Protein 3EU7 (pdb70)

Solvent-accessible surface area: 14198 Å² total

Organism: Homo sapiens (NCBI:txid9606)

InterPro domains:
  IPR015943 WD40/YVTN repeat-like-containing domain superfamily [G3DSA:2.130.10.10] (854-1186)
  IPR031920 Partner and localiser of BRCA2, WD40 domain [PF16756] (840-1184)
  IPR036322 WD40-repeat-containing domain superfamily [SSF50978] (872-1185)
  IPR042417 Partner and localizer of BRCA2 [PTHR14662] (1-1184)

Nearest PDB structures (foldseek):
  3eu7-assembly1_X  TM=1.077E+00  e=3.990E-01  unclassified
  3eu7-assembly1_A  TM=1.003E+00  e=6.701E-58  Homo sapiens
  2w18-assembly1_A  TM=9.828E-01  e=3.972E-50  Homo sapiens
  4h5j-assembly1_A  TM=6.812E-01  e=5.779E-09  Saccharomyces cerevisiae
  5gva-assembly1_A  TM=6.324E-01  e=1.821E-09  Homo sapiens

Secondary structure (DSSP, 8-state):
-EEEEEEE----SS-EEEEEEEE------EEEEEEETTEEEEEEE-SSS-EEEEEEEE--SSPEEEEE--TT--S-EEEEE-SSSEEEEEEEE---EEEEEEEEEEEEEEEETTTEEEEEESSSTT-EEEEEEE---EEEEEEE---SS-EEEEEEEETSSSEEEEEETTSEEEEEETTT--EEEEEE--SSS----EEEEEEETTEEEEEEE---EEEEEE-TTT--EEEEEEE---SS----EEEEE-----EEEETTS-EEEE-TTT--EEEEEPPSTT----EEEE-SSSSEEEEE-TTS-EEEEEE-/-----TTHHHHHT-

Structure (mmCIF, N/CA/C/O backbone):
data_3EU7
#
_entry.id   3EU7
#
_cell.length_a   82.815
_cell.length_b   62.026
_cell.length_c   77.975
_cell.angle_alpha   90.00
_cell.angle_beta   108.23
_cell.angle_gamma   90.00
#
_symmetry.space_group_name_H-M   'C 1 2 1'
#
loop_
_entity.id
_entity.type
_entity.pdbx_description
1 polymer 'Partner and localizer of BRCA2'
2 polymer '19meric peptide from Breast cancer type 2 susceptibility protein'
3 non-polymer GLYCEROL
4 water water
#
loop_
_atom_site.group_PDB
_atom_site.id
_atom_site.type_symbol
_atom_site.label_atom_id
_atom_site.label_alt_id
_atom_site.label_comp_id
_atom_site.label_asym_id
_atom_site.label_entity_id
_atom_site.label_seq_id
_atom_site.pdbx_PDB_ins_code
_atom_site.Cartn_x
_atom_site.Cartn_y
_atom_site.Cartn_z
_atom_site.occupancy
_atom_site.B_iso_or_equiv
_atom_site.auth_seq_id
_atom_site.auth_comp_id
_atom_site.auth_asym_id
_atom_site.auth_atom_id
_atom_site.pdbx_PDB_model_num
ATOM 1 N N . ASN A 1 24 ? 19.711 6.731 7.514 1.00 74.32 854 ASN A N 1
ATOM 2 C CA . ASN A 1 24 ? 20.526 6.376 8.679 1.00 76.20 854 ASN A CA 1
ATOM 3 C C . ASN A 1 24 ? 20.255 7.283 9.889 1.00 68.23 854 ASN A C 1
ATOM 4 O O . ASN A 1 24 ? 19.373 8.165 9.852 1.00 58.74 854 ASN A O 1
ATOM 6 N N . LEU A 1 25 ? 21.034 7.041 10.944 1.00 65.57 855 LEU A N 1
ATOM 7 C CA . LEU A 1 25 ? 20.780 7.585 12.277 1.00 65.34 855 LEU A CA 1
ATOM 8 C C . LEU A 1 25 ? 21.626 8.809 12.585 1.00 64.99 855 LEU A C 1
ATOM 9 O O . LEU A 1 25 ? 22.854 8.722 12.602 1.00 62.53 855 LEU A O 1
ATOM 14 N N . GLN A 1 26 ? 20.968 9.933 12.869 1.00 62.14 856 GLN A N 1
ATOM 15 C CA . GLN A 1 26 ? 21.674 11.148 13.263 1.00 56.97 856 GLN A CA 1
ATOM 16 C C . GLN A 1 26 ? 21.358 11.611 14.686 1.00 49.20 856 GLN A C 1
ATOM 17 O O . GLN A 1 26 ? 20.287 12.209 14.939 1.00 50.63 856 GLN A O 1
ATOM 23 N N . LEU A 1 27 ? 22.297 11.401 15.602 1.00 43.22 857 LEU A N 1
ATOM 24 C CA . LEU A 1 27 ? 22.137 11.933 16.967 1.00 45.82 857 LEU A CA 1
ATOM 25 C C . LEU A 1 27 ? 21.787 13.402 17.000 1.00 44.85 857 LEU A C 1
ATOM 26 O O . LEU A 1 27 ? 22.595 14.239 16.665 1.00 51.23 857 LEU A O 1
ATOM 31 N N . VAL A 1 28 ? 20.581 13.722 17.431 1.00 42.39 858 VAL A N 1
ATOM 32 C CA . VAL A 1 28 ? 20.126 15.096 17.359 1.00 38.14 858 VAL A CA 1
ATOM 33 C C . VAL A 1 28 ? 19.897 15.761 18.713 1.00 47.69 858 VAL A C 1
ATOM 34 O O . VAL A 1 28 ? 19.949 16.977 18.832 1.00 48.80 858 VAL A O 1
ATOM 38 N N . SER A 1 29 ? 19.598 14.987 19.736 1.00 44.26 859 SER A N 1
ATOM 39 C CA . SER A 1 29 ? 19.364 15.609 20.998 1.00 37.02 859 SER A CA 1
ATOM 40 C C . SER A 1 29 ? 19.459 14.554 22.055 1.00 42.06 859 SER A C 1
ATOM 41 O O . SER A 1 29 ? 19.637 13.383 21.749 1.00 38.23 859 SER A O 1
ATOM 44 N N . GLU A 1 30 ? 19.383 14.965 23.308 1.00 39.96 860 GLU A N 1
ATOM 45 C CA . GLU A 1 30 ? 19.536 13.975 24.347 1.00 41.93 860 GLU A CA 1
ATOM 46 C C . GLU A 1 30 ? 18.980 14.466 25.664 1.00 40.65 860 GLU A C 1
ATOM 47 O O . GLU A 1 30 ? 18.641 15.637 25.834 1.00 42.20 860 GLU A O 1
ATOM 53 N N . LEU A 1 31 ? 18.890 13.555 26.607 1.00 39.83 861 LEU A N 1
ATOM 54 C CA . LEU A 1 31 ? 18.126 13.849 27.790 1.00 43.09 861 LEU A CA 1
ATOM 55 C C . LEU A 1 31 ? 18.846 13.031 28.823 1.00 44.48 861 LEU A C 1
ATOM 56 O O . LEU A 1 31 ? 19.005 11.835 28.659 1.00 49.73 861 LEU A O 1
ATOM 61 N N . LYS A 1 32 ? 19.362 13.681 29.859 1.00 53.75 862 LYS A N 1
ATOM 62 C CA . LYS A 1 32 ? 19.927 12.927 30.977 1.00 58.04 862 LYS A CA 1
ATOM 63 C C . LYS A 1 32 ? 18.924 13.021 32.124 1.00 57.87 862 LYS A C 1
ATOM 64 O O . LYS A 1 32 ? 18.399 14.085 32.417 1.00 53.40 862 LYS A O 1
ATOM 70 N N . ASN A 1 33 ? 18.629 11.892 32.744 1.00 56.57 863 ASN A N 1
ATOM 71 C CA . ASN A 1 33 ? 17.613 11.866 33.779 1.00 56.22 863 ASN A CA 1
ATOM 72 C C . ASN A 1 33 ? 18.131 11.117 34.986 1.00 66.14 863 ASN A C 1
ATOM 73 O O . ASN A 1 33 ? 17.706 9.987 35.268 1.00 70.00 863 ASN A O 1
ATOM 78 N N . PRO A 1 34 ? 19.085 11.739 35.687 1.00 68.83 864 PRO A N 1
ATOM 79 C CA . PRO A 1 34 ? 19.684 11.183 36.897 1.00 72.98 864 PRO A CA 1
ATOM 80 C C . PRO A 1 34 ? 18.605 11.138 37.942 1.00 74.70 864 PRO A C 1
ATOM 81 O O . PRO A 1 34 ? 18.455 12.083 38.726 1.00 80.42 864 PRO A O 1
ATOM 85 N N . SER A 1 35 ? 17.829 10.063 37.935 1.00 73.98 865 SER A N 1
ATOM 86 C CA . SER A 1 35 ? 16.641 10.013 38.781 1.00 76.71 865 SER A CA 1
ATOM 87 C C . SER A 1 35 ? 16.833 9.102 39.999 1.00 76.84 865 SER A C 1
ATOM 88 O O . SER A 1 35 ? 15.890 8.886 40.775 1.00 77.13 865 SER A O 1
ATOM 91 N N . GLY A 1 36 ? 18.051 8.584 40.171 1.00 73.51 866 GLY A N 1
ATOM 92 C CA . GLY A 1 36 ? 18.330 7.648 41.252 1.00 75.71 866 GLY A CA 1
ATOM 93 C C . GLY A 1 36 ? 17.282 6.548 41.323 1.00 70.26 866 GLY A C 1
ATOM 94 O O . GLY A 1 36 ? 16.953 6.034 42.392 1.00 68.43 866 GLY A O 1
ATOM 95 N N . SER A 1 37 ? 16.746 6.210 40.159 1.00 66.38 867 SER A N 1
ATOM 96 C CA . SER A 1 37 ? 15.755 5.160 40.012 1.00 58.59 867 SER A CA 1
ATOM 97 C C . SER A 1 37 ? 15.941 4.575 38.616 1.00 60.07 867 SER A C 1
ATOM 98 O O . SER A 1 37 ? 16.219 5.306 37.647 1.00 60.63 867 SER A O 1
ATOM 101 N N . CYS A 1 38 ? 15.828 3.256 38.508 1.00 57.06 868 CYS A N 1
ATOM 102 C CA . CYS A 1 38 ? 16.068 2.602 37.226 1.00 56.71 868 CYS A CA 1
ATOM 103 C C . CYS A 1 38 ? 15.107 3.156 36.166 1.00 57.72 868 CYS A C 1
ATOM 104 O O . CYS A 1 38 ? 13.904 3.290 36.429 1.00 50.64 868 CYS A O 1
ATOM 107 N N . SER A 1 39 ? 15.641 3.502 34.992 1.00 54.26 869 SER A N 1
ATOM 108 C CA . SER A 1 39 ? 14.813 3.882 33.848 1.00 48.50 869 SER A CA 1
ATOM 109 C C . SER A 1 39 ? 14.299 2.668 33.104 1.00 49.63 869 SER A C 1
ATOM 110 O O . SER A 1 39 ? 15.052 1.728 32.841 1.00 56.86 869 SER A O 1
ATOM 113 N N . VAL A 1 40 ? 13.015 2.693 32.760 1.00 38.82 870 VAL A N 1
ATOM 114 C CA . VAL A 1 40 ? 12.381 1.509 32.206 1.00 40.36 870 VAL A CA 1
ATOM 115 C C . VAL A 1 40 ? 11.777 1.707 30.819 1.00 40.99 870 VAL A C 1
ATOM 116 O O . VAL A 1 40 ? 11.616 0.747 30.055 1.00 44.24 870 VAL A O 1
ATOM 120 N N . ASP A 1 41 ? 11.451 2.949 30.479 1.00 38.92 871 ASP A N 1
ATOM 121 C CA . ASP A 1 41 ? 10.681 3.198 29.274 1.00 36.63 871 ASP A CA 1
ATOM 122 C C . ASP A 1 41 ? 10.692 4.675 28.885 1.00 29.83 871 ASP A C 1
ATOM 123 O O . ASP A 1 41 ? 10.906 5.551 29.714 1.00 28.73 871 ASP A O 1
ATOM 128 N N . VAL A 1 42 ? 10.425 4.952 27.615 1.00 28.79 872 VAL A N 1
ATOM 129 C CA . VAL A 1 42 ? 10.302 6.327 27.178 1.00 28.41 872 VAL A CA 1
ATOM 130 C C . VAL A 1 42 ? 9.276 6.377 26.090 1.00 32.16 872 VAL A C 1
ATOM 131 O O . VAL A 1 42 ? 9.019 5.371 25.413 1.00 36.35 872 VAL A O 1
ATOM 135 N N . SER A 1 43 ? 8.697 7.541 25.855 1.00 26.54 873 SER A N 1
ATOM 136 C CA . SER A 1 43 ? 7.890 7.602 24.650 1.00 27.83 873 SER A CA 1
ATOM 137 C C . SER A 1 43 ? 7.704 9.057 24.312 1.00 34.44 873 SER A C 1
ATOM 138 O O . SER A 1 43 ? 7.867 9.909 25.180 1.00 40.09 873 SER A O 1
ATOM 141 N N . ALA A 1 44 ? 7.395 9.354 23.062 1.00 33.94 874 ALA A N 1
ATOM 142 C CA . ALA A 1 44 ? 7.141 10.729 22.677 1.00 34.11 874 ALA A CA 1
ATOM 143 C C . ALA A 1 44 ? 5.679 10.906 22.292 1.00 37.79 874 ALA A C 1
ATOM 144 O O . ALA A 1 44 ? 5.122 10.114 21.535 1.00 37.92 874 ALA A O 1
ATOM 146 N N . MET A 1 45 ? 5.065 11.958 22.808 1.00 38.76 875 MET A N 1
ATOM 147 C CA . MET A 1 45 ? 3.670 12.256 22.503 1.00 37.54 875 MET A CA 1
ATOM 148 C C . MET A 1 45 ? 3.442 13.765 22.345 1.00 38.01 875 MET A C 1
ATOM 149 O O . MET A 1 45 ? 4.285 14.563 22.737 1.00 41.09 875 MET A O 1
ATOM 154 N N . PHE A 1 46 ? 2.322 14.167 21.754 1.00 40.74 876 PHE A N 1
ATOM 155 C CA . PHE A 1 46 ? 1.948 15.566 21.797 1.00 44.82 876 PHE A CA 1
ATOM 156 C C . PHE A 1 46 ? 1.217 15.816 23.106 1.00 47.29 876 PHE A C 1
ATOM 157 O O . PHE A 1 46 ? 0.422 14.997 23.544 1.00 44.86 876 PHE A O 1
ATOM 165 N N . TRP A 1 47 ? 1.516 16.932 23.749 1.00 49.53 877 TRP A N 1
ATOM 166 C CA . TRP A 1 47 ? 0.800 17.322 24.953 1.00 48.14 877 TRP A CA 1
ATOM 167 C C . TRP A 1 47 ? -0.190 18.461 24.635 1.00 57.57 877 TRP A C 1
ATOM 168 O O . TRP A 1 47 ? -0.732 18.500 23.547 1.00 66.47 877 TRP A O 1
ATOM 179 N N . GLU A 1 48 ? -0.461 19.381 25.551 1.00 63.97 878 GLU A N 1
ATOM 180 C CA . GLU A 1 48 ? -1.536 20.357 25.281 1.00 69.94 878 GLU A CA 1
ATOM 181 C C . GLU A 1 48 ? -1.141 21.818 25.523 1.00 78.39 878 GLU A C 1
ATOM 182 O O . GLU A 1 48 ? -1.320 22.353 26.620 1.00 84.13 878 GLU A O 1
ATOM 184 N N . GLY A 1 51 ? -2.561 24.783 25.465 1.00 92.69 881 GLY A N 1
ATOM 185 C CA . GLY A 1 51 ? -3.702 24.791 24.564 1.00 94.03 881 GLY A CA 1
ATOM 186 C C . GLY A 1 51 ? -3.326 24.507 23.119 1.00 95.85 881 GLY A C 1
ATOM 187 O O . GLY A 1 51 ? -4.083 24.823 22.195 1.00 92.47 881 GLY A O 1
ATOM 188 N N . CYS A 1 52 ? -2.153 23.903 22.925 1.00 93.36 882 CYS A N 1
ATOM 189 C CA . CYS A 1 52 ? -1.642 23.597 21.586 1.00 88.70 882 CYS A CA 1
ATOM 190 C C . CYS A 1 52 ? -0.826 22.310 21.563 1.00 77.45 882 CYS A C 1
ATOM 191 O O . CYS A 1 52 ? -0.106 22.013 22.505 1.00 78.49 882 CYS A O 1
ATOM 194 N N . LYS A 1 53 ? -0.950 21.548 20.485 1.00 75.91 883 LYS A N 1
ATOM 195 C CA . LYS A 1 53 ? -0.126 20.376 20.294 1.00 67.34 883 LYS A CA 1
ATOM 196 C C . LYS A 1 53 ? 1.329 20.811 20.324 1.00 69.17 883 LYS A C 1
ATOM 197 O O . LYS A 1 53 ? 1.732 21.696 19.571 1.00 72.58 883 LYS A O 1
ATOM 203 N N . GLU A 1 54 ? 2.105 20.183 21.201 1.00 61.28 884 GLU A N 1
ATOM 204 C CA . GLU A 1 54 ? 3.535 20.354 21.232 1.00 51.73 884 GLU A CA 1
ATOM 205 C C . GLU A 1 54 ? 4.208 19.037 21.606 1.00 52.45 884 GLU A C 1
ATOM 206 O O . GLU A 1 54 ? 3.816 18.371 22.584 1.00 48.80 884 GLU A O 1
ATOM 208 N N . PRO A 1 55 ? 5.227 18.655 20.835 1.00 46.38 885 PRO A N 1
ATOM 209 C CA . PRO A 1 55 ? 5.937 17.390 21.051 1.00 44.67 885 PRO A CA 1
ATOM 210 C C . PRO A 1 55 ? 6.662 17.339 22.381 1.00 43.89 885 PRO A C 1
ATOM 211 O O . PRO A 1 55 ? 7.543 18.159 22.654 1.00 46.42 885 PRO A O 1
ATOM 215 N N . CYS A 1 56 ? 6.322 16.352 23.197 1.00 39.43 886 CYS A N 1
ATOM 216 C CA A CYS A 1 56 ? 7.001 16.139 24.463 0.52 37.12 886 CYS A CA 1
ATOM 217 C CA B CYS A 1 56 ? 7.053 16.129 24.433 0.48 36.95 886 CYS A CA 1
ATOM 218 C C . CYS A 1 56 ? 7.600 14.736 24.543 1.00 34.07 886 CYS A C 1
ATOM 219 O O . CYS A 1 56 ? 7.320 13.866 23.714 1.00 36.83 886 CYS A O 1
ATOM 224 N N . ILE A 1 57 ? 8.402 14.524 25.557 1.00 33.31 887 ILE A N 1
ATOM 225 C CA . ILE A 1 57 ? 8.954 13.215 25.797 1.00 31.51 887 ILE A CA 1
ATOM 226 C C . ILE A 1 57 ? 8.548 12.827 27.189 1.00 31.65 887 ILE A C 1
ATOM 227 O O . ILE A 1 57 ? 8.650 13.629 28.116 1.00 31.77 887 ILE A O 1
ATOM 232 N N . ILE A 1 58 ? 8.067 11.596 27.326 1.00 33.68 888 ILE A N 1
ATOM 233 C CA . ILE A 1 58 ? 7.781 11.016 28.618 1.00 27.81 888 ILE A CA 1
ATOM 234 C C . ILE A 1 58 ? 8.859 9.990 28.994 1.00 24.06 888 ILE A C 1
ATOM 235 O O . ILE A 1 58 ? 9.146 9.092 28.214 1.00 23.95 888 ILE A O 1
ATOM 240 N N . THR A 1 59 ? 9.389 10.093 30.206 1.00 23.46 889 THR A N 1
ATOM 241 C CA . THR A 1 59 ? 10.335 9.134 30.726 1.00 27.87 889 THR A CA 1
ATOM 242 C C . THR A 1 59 ? 9.712 8.454 31.916 1.00 28.50 889 THR A C 1
ATOM 243 O O . THR A 1 59 ? 9.001 9.060 32.687 1.00 28.99 889 THR A O 1
ATOM 247 N N . ALA A 1 60 ? 10.044 7.193 32.086 1.00 30.88 890 ALA A N 1
ATOM 248 C CA . ALA A 1 60 ? 9.497 6.429 33.162 1.00 36.32 890 ALA A CA 1
ATOM 249 C C . ALA A 1 60 ? 10.641 5.778 33.875 1.00 33.04 890 ALA A C 1
ATOM 250 O O . ALA A 1 60 ? 11.470 5.131 33.268 1.00 34.87 890 ALA A O 1
ATOM 252 N N . CYS A 1 61 ? 10.685 5.950 35.178 1.00 33.87 891 CYS A N 1
ATOM 253 C CA . CYS A 1 61 ? 11.545 5.116 35.992 1.00 36.51 891 CYS A CA 1
ATOM 254 C C . CYS A 1 61 ? 10.627 4.352 36.948 1.00 39.38 891 CYS A C 1
ATOM 255 O O . CYS A 1 61 ? 9.412 4.611 36.997 1.00 36.48 891 CYS A O 1
ATOM 258 N N . GLU A 1 62 ? 11.185 3.411 37.696 1.00 41.45 892 GLU A N 1
ATOM 259 C CA . GLU A 1 62 ? 10.375 2.647 38.632 1.00 41.73 892 GLU A CA 1
ATOM 260 C C . GLU A 1 62 ? 9.523 3.495 39.527 1.00 40.16 892 GLU A C 1
ATOM 261 O O . GLU A 1 62 ? 8.389 3.149 39.808 1.00 34.67 892 GLU A O 1
ATOM 267 N N . ASP A 1 63 ? 10.048 4.611 39.990 1.00 42.21 893 ASP A N 1
ATOM 268 C CA . ASP A 1 63 ? 9.292 5.310 41.004 1.00 43.73 893 ASP A CA 1
ATOM 269 C C . ASP A 1 63 ? 8.916 6.726 40.597 1.00 42.37 893 ASP A C 1
ATOM 270 O O . ASP A 1 63 ? 8.374 7.484 41.392 1.00 42.36 893 ASP A O 1
ATOM 275 N N . VAL A 1 64 ? 9.159 7.066 39.337 1.00 38.39 894 VAL A N 1
ATOM 276 C CA . VAL A 1 64 ? 8.832 8.406 38.890 1.00 36.35 894 VAL A CA 1
ATOM 277 C C . VAL A 1 64 ? 8.677 8.492 37.383 1.00 35.84 894 VAL A C 1
ATOM 278 O O . VAL A 1 64 ? 9.390 7.833 36.620 1.00 35.19 894 VAL A O 1
ATOM 282 N N . VAL A 1 65 ? 7.741 9.317 36.957 1.00 31.62 895 VAL A N 1
ATOM 283 C CA . 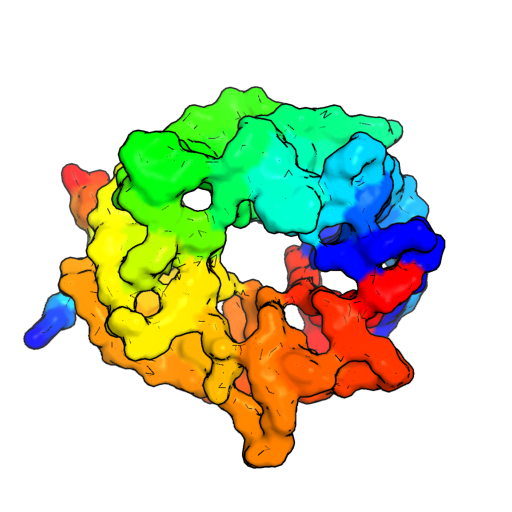VAL A 1 65 ? 7.476 9.509 35.562 1.00 32.11 895 VAL A CA 1
ATOM 284 C C . VAL A 1 65 ? 7.464 11.004 35.321 1.00 35.81 895 VAL A C 1
ATOM 285 O O . VAL A 1 65 ? 6.871 11.756 36.112 1.00 31.88 895 VAL A O 1
ATOM 289 N N . SER A 1 66 ? 8.122 11.439 34.241 1.00 30.34 896 SER A N 1
ATOM 290 C CA . SER A 1 66 ? 8.261 12.869 33.975 1.00 34.13 896 SER A CA 1
ATOM 291 C C . SER A 1 66 ? 7.870 13.231 32.547 1.00 30.67 896 SER A C 1
ATOM 292 O O . SER A 1 66 ? 8.057 12.447 31.620 1.00 29.40 896 SER A O 1
ATOM 295 N N . LEU A 1 67 ? 7.290 14.412 32.401 1.00 27.90 897 LEU A N 1
ATOM 296 C CA . LEU A 1 67 ? 6.995 14.952 31.098 1.00 33.43 897 LEU A CA 1
ATOM 297 C C . LEU A 1 67 ? 8.031 16.043 30.798 1.00 32.47 897 LEU A C 1
ATOM 298 O O . LEU A 1 67 ? 8.273 16.897 31.628 1.00 34.62 897 LEU A O 1
ATOM 303 N N . TRP A 1 68 ? 8.648 15.999 29.629 1.00 31.99 898 TRP A N 1
ATOM 304 C CA . TRP A 1 68 ? 9.729 16.952 29.274 1.00 33.19 898 TRP A CA 1
ATOM 305 C C . TRP A 1 68 ? 9.393 17.710 27.995 1.00 33.54 898 TRP A C 1
ATOM 306 O O . TRP A 1 68 ? 8.829 17.121 27.061 1.00 32.68 898 TRP A O 1
ATOM 317 N N . LYS A 1 69 ? 9.778 18.981 27.911 1.00 35.81 899 LYS A N 1
ATOM 318 C CA . LYS A 1 69 ? 9.657 19.721 26.641 1.00 38.65 899 LYS A CA 1
ATOM 319 C C . LYS A 1 69 ? 11.026 20.194 26.110 1.00 38.99 899 LYS A C 1
ATOM 320 O O . LYS A 1 69 ? 11.969 20.335 26.882 1.00 39.62 899 LYS A O 1
ATOM 326 N N . ALA A 1 70 ? 11.106 20.466 24.807 1.00 37.75 900 ALA A N 1
ATOM 327 C CA . ALA A 1 70 ? 12.349 20.938 24.210 1.00 46.38 900 ALA A CA 1
ATOM 328 C C . ALA A 1 70 ? 12.802 22.268 24.814 1.00 43.47 900 ALA A C 1
ATOM 329 O O . ALA A 1 70 ? 12.077 23.262 24.801 1.00 40.66 900 ALA A O 1
ATOM 331 N N . LEU A 1 71 ? 14.003 22.276 25.360 1.00 37.17 901 LEU A N 1
ATOM 332 C CA . LEU A 1 71 ? 14.519 23.518 25.910 1.00 41.27 901 LEU A CA 1
ATOM 333 C C . LEU A 1 71 ? 15.032 24.323 24.711 1.00 44.67 901 LEU A C 1
ATOM 334 O O . LEU A 1 71 ? 14.626 25.466 24.488 1.00 48.15 901 LEU A O 1
ATOM 339 N N . ASP A 1 72 ? 15.854 23.677 23.894 1.00 37.09 902 ASP A N 1
ATOM 340 C CA . ASP A 1 72 ? 16.337 24.265 22.659 1.00 41.63 902 ASP A CA 1
ATOM 341 C C . ASP A 1 72 ? 16.582 23.132 21.674 1.00 42.12 902 ASP A C 1
ATOM 342 O O . ASP A 1 72 ? 16.057 22.027 21.841 1.00 39.99 902 ASP A O 1
ATOM 347 N N . ALA A 1 73 ? 17.399 23.402 20.665 1.00 38.88 903 ALA A N 1
ATOM 348 C CA . ALA A 1 73 ? 17.651 22.429 19.617 1.00 38.94 903 ALA A CA 1
ATOM 349 C C . ALA A 1 73 ? 18.106 21.055 20.122 1.00 38.83 903 ALA A C 1
ATOM 350 O O . ALA A 1 73 ? 17.879 20.064 19.438 1.00 39.36 903 ALA A O 1
ATOM 352 N N . TRP A 1 74 ? 18.723 20.960 21.298 1.00 31.99 904 TRP A N 1
ATOM 353 C CA . TRP A 1 74 ? 19.128 19.627 21.731 1.00 33.69 904 TRP A CA 1
ATOM 354 C C . TRP A 1 74 ? 18.798 19.264 23.187 1.00 30.69 904 TRP A C 1
ATOM 355 O O . TRP A 1 74 ? 19.010 18.130 23.658 1.00 33.98 904 TRP A O 1
ATOM 366 N N . GLN A 1 75 ? 18.349 20.239 23.933 1.00 28.53 905 GLN A N 1
ATOM 367 C CA . GLN A 1 75 ? 18.200 20.008 25.361 1.00 34.67 905 GLN A CA 1
ATOM 368 C C . GLN A 1 75 ? 16.738 19.832 25.692 1.00 31.38 905 GLN A C 1
ATOM 369 O O . GLN A 1 75 ? 15.883 20.401 25.024 1.00 30.59 905 GLN A O 1
ATOM 375 N N . TRP A 1 76 ? 16.476 19.082 26.745 1.00 36.05 906 TRP A N 1
ATOM 376 C CA . TRP A 1 76 ? 15.093 18.878 27.229 1.00 38.00 906 TRP A CA 1
ATOM 377 C C . TRP A 1 76 ? 14.972 19.365 28.632 1.00 39.80 906 TRP A C 1
ATOM 378 O O . TRP A 1 76 ? 15.896 19.158 29.424 1.00 40.98 906 TRP A O 1
ATOM 389 N N . GLU A 1 77 ? 13.846 20.006 28.943 1.00 37.93 907 GLU A N 1
ATOM 390 C CA . GLU A 1 77 ? 13.544 20.335 30.316 1.00 38.29 907 GLU A CA 1
ATOM 391 C C . GLU A 1 77 ? 12.246 19.691 30.866 1.00 42.65 907 GLU A C 1
ATOM 392 O O . GLU A 1 77 ? 11.211 19.542 30.176 1.00 33.48 907 GLU A O 1
ATOM 398 N N . LYS A 1 78 ? 12.335 19.317 32.133 1.00 37.41 908 LYS A N 1
ATOM 399 C CA . LYS A 1 78 ? 11.247 18.664 32.818 1.00 37.06 908 LYS A CA 1
ATOM 400 C C . LYS A 1 78 ? 10.135 19.686 33.145 1.00 41.15 908 LYS A C 1
ATOM 401 O O . LYS A 1 78 ? 10.412 20.772 33.694 1.00 40.20 908 LYS A O 1
ATOM 407 N N . LEU A 1 79 ? 8.889 19.357 32.782 1.00 35.68 909 LEU A N 1
ATOM 408 C CA . LEU A 1 79 ? 7.745 20.235 33.069 1.00 36.02 909 LEU A CA 1
ATOM 409 C C . LEU A 1 79 ? 6.893 19.658 34.165 1.00 39.96 909 LEU A C 1
ATOM 410 O O . LEU A 1 79 ? 6.530 20.359 35.067 1.00 43.81 909 LEU A O 1
ATOM 415 N N . TYR A 1 80 ? 6.578 18.372 34.086 1.00 40.22 910 TYR A N 1
ATOM 416 C CA . TYR A 1 80 ? 5.829 17.698 35.142 1.00 37.60 910 TYR A CA 1
ATOM 417 C C . TYR A 1 80 ? 6.438 16.402 35.589 1.00 38.85 910 TYR A C 1
ATOM 418 O O . TYR A 1 80 ? 7.193 15.729 34.861 1.00 33.07 910 TYR A O 1
ATOM 427 N N . THR A 1 81 ? 6.077 16.033 36.801 1.00 36.54 911 THR A N 1
ATOM 428 C CA . THR A 1 81 ? 6.526 14.786 37.357 1.00 34.51 911 THR A CA 1
ATOM 429 C C . THR A 1 81 ? 5.410 14.121 38.220 1.00 42.39 911 THR A C 1
ATOM 430 O O . THR A 1 81 ? 4.565 14.792 38.770 1.00 44.24 911 THR A O 1
ATOM 434 N N . TRP A 1 82 ? 5.396 12.798 38.283 1.00 40.88 912 TRP A N 1
ATOM 435 C CA . TRP A 1 82 ? 4.408 12.050 39.035 1.00 35.46 912 TRP A CA 1
ATOM 436 C C . TRP A 1 82 ? 5.196 10.984 39.752 1.00 40.40 912 TRP A C 1
ATOM 437 O O . TRP A 1 82 ? 6.089 10.384 39.157 1.00 33.75 912 TRP A O 1
ATOM 448 N N . HIS A 1 83 ? 4.846 10.730 41.010 1.00 38.95 913 HIS A N 1
ATOM 449 C CA . HIS A 1 83 ? 5.576 9.770 41.833 1.00 43.80 913 HIS A CA 1
ATOM 450 C C . HIS A 1 83 ? 4.794 8.509 42.236 1.00 45.56 913 HIS A C 1
ATOM 451 O O . HIS A 1 83 ? 3.593 8.553 42.461 1.00 43.24 913 HIS A O 1
ATOM 458 N N . PHE A 1 84 ? 5.495 7.385 42.347 1.00 48.04 914 PHE A N 1
ATOM 459 C CA . PHE A 1 84 ? 4.821 6.128 42.652 1.00 53.01 914 PHE A CA 1
ATOM 460 C C . PHE A 1 84 ? 5.577 5.404 43.730 1.00 62.51 914 PHE A C 1
ATOM 461 O O . PHE A 1 84 ? 6.764 5.047 43.572 1.00 57.20 914 PHE A O 1
ATOM 469 N N . ALA A 1 85 ? 4.881 5.211 44.843 1.00 67.88 915 ALA A N 1
ATOM 470 C CA . ALA A 1 85 ? 5.456 4.484 45.956 1.00 70.29 915 ALA A CA 1
ATOM 471 C C . ALA A 1 85 ? 4.631 3.238 46.159 1.00 65.90 915 ALA A C 1
ATOM 472 O O . ALA A 1 85 ? 3.399 3.262 46.004 1.00 65.12 915 ALA A O 1
ATOM 474 N N . GLU A 1 86 ? 5.328 2.167 46.520 1.00 65.40 916 GLU A N 1
ATOM 475 C CA . GLU A 1 86 ? 4.766 0.819 46.614 1.00 65.76 916 GLU A CA 1
ATOM 476 C C . GLU A 1 86 ? 5.107 0.072 45.342 1.00 59.63 916 GLU A C 1
ATOM 477 O O . GLU A 1 86 ? 6.154 -0.576 45.240 1.00 62.40 916 GLU A O 1
ATOM 479 N N . VAL A 1 87 ? 4.234 0.205 44.356 1.00 52.30 917 VAL A N 1
ATOM 480 C CA . VAL A 1 87 ? 4.356 -0.597 43.157 1.00 52.75 917 VAL A CA 1
ATOM 481 C C . VAL A 1 87 ? 5.016 0.200 42.033 1.00 44.20 917 VAL A C 1
ATOM 482 O O . VAL A 1 87 ? 4.516 1.251 41.627 1.00 44.01 917 VAL A O 1
ATOM 486 N N . PRO A 1 88 ? 6.126 -0.325 41.528 1.00 37.16 918 PRO A N 1
ATOM 487 C CA . PRO A 1 88 ? 7.013 0.308 40.542 1.00 41.88 918 PRO A CA 1
ATOM 488 C C . PRO A 1 88 ? 6.366 0.381 39.167 1.00 42.78 918 PRO A C 1
ATOM 489 O O . PRO A 1 88 ? 5.578 -0.501 38.769 1.00 39.96 918 PRO A O 1
ATOM 493 N N . VAL A 1 89 ? 6.697 1.444 38.447 1.00 37.69 919 VAL A N 1
ATOM 494 C CA . VAL A 1 89 ? 6.244 1.609 37.066 1.00 39.22 919 VAL A CA 1
ATOM 495 C C . VAL A 1 89 ? 6.952 0.589 36.174 1.00 35.40 919 VAL A C 1
ATOM 496 O O . VAL A 1 89 ? 8.143 0.393 36.290 1.00 38.40 919 VAL A O 1
ATOM 500 N N . LEU A 1 90 ? 6.191 -0.040 35.281 1.00 36.55 920 LEU A N 1
ATOM 501 C CA . LEU A 1 90 ? 6.635 -1.125 34.413 1.00 33.84 920 LEU A CA 1
ATOM 502 C C . LEU A 1 90 ? 6.789 -0.626 32.962 1.00 35.13 920 LEU A C 1
ATOM 503 O O . LEU A 1 90 ? 7.731 -0.981 32.256 1.00 31.67 920 LEU A O 1
ATOM 508 N N . GLN A 1 91 ? 5.859 0.197 32.497 1.00 29.03 921 GLN A N 1
ATOM 509 C CA . GLN A 1 91 ? 5.950 0.693 31.121 1.00 28.94 921 GLN A CA 1
ATOM 510 C C . GLN A 1 91 ? 5.034 1.865 30.960 1.00 31.34 921 GLN A C 1
ATOM 511 O O . GLN A 1 91 ? 4.090 2.053 31.728 1.00 25.85 921 GLN A O 1
ATOM 517 N N . ILE A 1 92 ? 5.310 2.646 29.940 1.00 30.33 922 ILE A N 1
ATOM 518 C CA . ILE A 1 92 ? 4.339 3.606 29.491 1.00 31.38 922 ILE A CA 1
ATOM 519 C C . ILE A 1 92 ? 3.372 2.893 28.540 1.00 32.94 922 ILE A C 1
ATOM 520 O O . ILE A 1 92 ? 3.745 1.928 27.850 1.00 25.68 922 ILE A O 1
ATOM 525 N N . VAL A 1 93 ? 2.133 3.374 28.507 1.00 26.45 923 VAL A N 1
ATOM 526 C CA . VAL A 1 93 ? 1.158 2.847 27.575 1.00 28.41 923 VAL A CA 1
ATOM 527 C C . VAL A 1 93 ? 0.654 3.984 26.707 1.00 30.41 923 VAL A C 1
ATOM 528 O O . VAL A 1 93 ? -0.321 4.660 27.054 1.00 31.23 923 VAL A O 1
ATOM 532 N N . PRO A 1 94 ? 1.298 4.196 25.560 1.00 29.97 924 PRO A N 1
ATOM 533 C CA . PRO A 1 94 ? 0.790 5.240 24.657 1.00 32.13 924 PRO A CA 1
ATOM 534 C C . PRO A 1 94 ? -0.637 4.982 24.168 1.00 35.93 924 PRO A C 1
ATOM 535 O O . PRO A 1 94 ? -0.981 3.826 23.825 1.00 31.20 924 PRO A O 1
ATOM 539 N N . VAL A 1 95 ? -1.434 6.054 24.124 1.00 32.60 925 VAL A N 1
ATOM 540 C CA . VAL A 1 95 ? -2.792 6.036 23.582 1.00 39.87 925 VAL A CA 1
ATOM 541 C C . VAL A 1 95 ? -2.943 7.058 22.457 1.00 42.15 925 VAL A C 1
ATOM 542 O O . VAL A 1 95 ? -2.927 8.266 22.705 1.00 45.00 925 VAL A O 1
ATOM 546 N N . PRO A 1 96 ? -3.099 6.573 21.222 1.00 43.06 926 PRO A N 1
ATOM 547 C CA . PRO A 1 96 ? -3.236 7.468 20.060 1.00 47.65 926 PRO A CA 1
ATOM 548 C C . PRO A 1 96 ? -4.390 8.490 20.255 1.00 52.13 926 PRO A C 1
ATOM 549 O O . PRO A 1 96 ? -5.474 8.109 20.734 1.00 50.12 926 PRO A O 1
ATOM 553 N N . ASP A 1 97 ? -4.153 9.758 19.912 1.00 50.73 927 ASP A N 1
ATOM 554 C CA . ASP A 1 97 ? -5.219 10.771 19.888 1.00 54.72 927 ASP A CA 1
ATOM 555 C C . ASP A 1 97 ? -5.575 11.246 21.299 1.00 62.14 927 ASP A C 1
ATOM 556 O O . ASP A 1 97 ? -6.689 11.765 21.552 1.00 62.37 927 ASP A O 1
ATOM 561 N N . VAL A 1 98 ? -4.659 11.029 22.233 1.00 59.84 928 VAL A N 1
ATOM 562 C CA . VAL A 1 98 ? -4.872 11.514 23.586 1.00 54.10 928 VAL A CA 1
ATOM 563 C C . VAL A 1 98 ? -3.685 12.416 23.894 1.00 50.88 928 VAL A C 1
ATOM 564 O O . VAL A 1 98 ? -2.544 12.030 23.688 1.00 51.42 928 VAL A O 1
ATOM 568 N N . TYR A 1 99 ? -3.960 13.636 24.337 1.00 51.91 929 TYR A N 1
ATOM 569 C CA . TYR A 1 99 ? -2.913 14.644 24.478 1.00 51.84 929 TYR A CA 1
ATOM 570 C C . TYR A 1 99 ? -2.949 15.290 25.843 1.00 49.46 929 TYR A C 1
ATOM 571 O O . TYR A 1 99 ? -2.179 16.187 26.133 1.00 48.71 929 TYR A O 1
ATOM 580 N N . ASN A 1 100 ? -3.870 14.851 26.681 1.00 48.64 930 ASN A N 1
ATOM 581 C CA . ASN A 1 100 ? -4.070 15.541 27.942 1.00 53.77 930 ASN A CA 1
ATOM 582 C C . ASN A 1 100 ? -3.786 14.610 29.110 1.00 52.44 930 ASN A C 1
ATOM 583 O O . ASN A 1 100 ? -3.946 14.998 30.273 1.00 50.42 930 ASN A O 1
ATOM 588 N N . LEU A 1 101 ? -3.335 13.393 28.786 1.00 45.96 931 LEU A N 1
ATOM 589 C CA . LEU A 1 101 ? -2.858 12.472 29.803 1.00 40.81 931 LEU A CA 1
ATOM 590 C C . LEU A 1 101 ? -1.863 11.414 29.300 1.00 38.59 931 LEU A C 1
ATOM 591 O O . LEU A 1 101 ? -1.674 11.180 28.117 1.00 41.27 931 LEU A O 1
ATOM 596 N N . VAL A 1 102 ? -1.232 10.786 30.264 1.00 37.62 932 VAL A N 1
ATOM 597 C CA . VAL A 1 102 ? -0.236 9.754 30.038 1.00 40.95 932 VAL A CA 1
ATOM 598 C C . VAL A 1 102 ? -0.697 8.498 30.773 1.00 33.56 932 VAL A C 1
ATOM 599 O O . VAL A 1 102 ? -0.926 8.530 31.971 1.00 35.08 932 VAL A O 1
ATOM 603 N N . CYS A 1 103 ? -0.824 7.388 30.082 1.00 29.08 933 CYS A N 1
ATOM 604 C CA A CYS A 1 103 ? -1.134 6.126 30.716 0.47 28.26 933 CYS A CA 1
ATOM 605 C CA B CYS A 1 103 ? -1.113 6.152 30.804 0.53 28.19 933 CYS A CA 1
ATOM 606 C C . CYS A 1 103 ? 0.165 5.361 31.026 1.00 30.90 933 CYS A C 1
ATOM 607 O O . CYS A 1 103 ? 1.039 5.330 30.159 1.00 25.88 933 CYS A O 1
ATOM 612 N N . VAL A 1 104 ? 0.263 4.751 32.222 1.00 24.00 934 VAL A N 1
ATOM 613 C CA . VAL A 1 104 ? 1.345 3.855 32.605 1.00 27.73 934 VAL A CA 1
ATOM 614 C C . VAL A 1 104 ? 0.832 2.584 33.251 1.00 32.65 934 VAL A C 1
ATOM 615 O O . VAL A 1 104 ? -0.252 2.569 33.825 1.00 32.19 934 VAL A O 1
ATOM 619 N N . ALA A 1 105 ? 1.629 1.533 33.168 1.00 29.05 935 ALA A N 1
ATOM 620 C CA . ALA A 1 105 ? 1.312 0.266 33.792 1.00 32.12 935 ALA A CA 1
ATOM 621 C C . ALA A 1 105 ? 2.291 0.056 34.928 1.00 35.03 935 ALA A C 1
ATOM 622 O O . ALA A 1 105 ? 3.499 0.224 34.740 1.00 34.99 935 ALA A O 1
ATOM 624 N N . LEU A 1 106 ? 1.777 -0.281 36.112 1.00 35.06 936 LEU A N 1
ATOM 625 C CA . LEU A 1 106 ? 2.623 -0.601 37.260 1.00 29.79 936 LEU A CA 1
ATOM 626 C C . LEU A 1 106 ? 2.663 -2.080 37.624 1.00 37.77 936 LEU A C 1
ATOM 627 O O . LEU A 1 106 ? 1.659 -2.803 37.524 1.00 33.63 936 LEU A O 1
ATOM 632 N N . GLY A 1 107 ? 3.810 -2.523 38.119 1.00 32.52 937 GLY A N 1
ATOM 633 C CA . GLY A 1 107 ? 3.957 -3.912 38.504 1.00 34.59 937 GLY A CA 1
ATOM 634 C C . GLY A 1 107 ? 5.416 -4.260 38.659 1.00 43.17 937 GLY A C 1
ATOM 635 O O . GLY A 1 107 ? 6.283 -3.565 38.105 1.00 39.54 937 GLY A O 1
ATOM 636 N N . ASN A 1 108 ? 5.712 -5.311 39.421 1.00 43.02 938 ASN A N 1
ATOM 637 C CA . ASN A 1 108 ? 7.098 -5.745 39.525 1.00 45.49 938 ASN A CA 1
ATOM 638 C C . ASN A 1 108 ? 7.513 -6.577 38.320 1.00 46.38 938 ASN A C 1
ATOM 639 O O . ASN A 1 108 ? 8.676 -6.553 37.931 1.00 47.82 938 ASN A O 1
ATOM 644 N N . LEU A 1 109 ? 6.560 -7.282 37.709 1.00 41.08 939 LEU A N 1
ATOM 645 C CA . LEU A 1 109 ? 6.892 -8.159 36.586 1.00 41.92 939 LEU A CA 1
ATOM 646 C C . LEU A 1 109 ? 5.656 -8.294 35.774 1.00 40.86 939 LEU A C 1
ATOM 647 O O . LEU A 1 109 ? 5.629 -8.036 34.586 1.00 43.60 939 LEU A O 1
ATOM 652 N N . GLU A 1 110 ? 4.611 -8.725 36.434 1.00 36.51 940 GLU A N 1
ATOM 653 C CA . GLU A 1 110 ? 3.331 -8.724 35.790 1.00 43.57 940 GLU A CA 1
ATOM 654 C C . GLU A 1 110 ? 2.706 -7.371 36.092 1.00 35.57 940 GLU A C 1
ATOM 655 O O . GLU A 1 110 ? 3.081 -6.708 37.074 1.00 33.86 940 GLU A O 1
ATOM 661 N N . ILE A 1 111 ? 1.806 -6.938 35.227 1.00 32.13 941 ILE A N 1
ATOM 662 C CA . ILE A 1 111 ? 1.043 -5.718 35.479 1.00 34.61 941 ILE A CA 1
ATOM 663 C C . ILE A 1 111 ? -0.037 -5.828 36.592 1.00 39.16 941 ILE A C 1
ATOM 664 O O . ILE A 1 111 ? -0.856 -6.740 36.568 1.00 32.43 941 ILE A O 1
ATOM 669 N N . ARG A 1 112 ? -0.058 -4.879 37.532 1.00 35.31 942 ARG A N 1
ATOM 670 C CA . ARG A 1 112 ? -1.074 -4.859 38.588 1.00 39.98 942 ARG A CA 1
ATOM 671 C C . ARG A 1 112 ? -2.055 -3.704 38.467 1.00 42.96 942 ARG A C 1
ATOM 672 O O . ARG A 1 112 ? -3.220 -3.825 38.880 1.00 39.99 942 ARG A O 1
ATOM 680 N N . GLU A 1 113 ? -1.578 -2.568 37.971 1.00 34.44 943 GLU A N 1
ATOM 681 C CA . GLU A 1 113 ? -2.463 -1.431 37.785 1.00 35.48 943 GLU A CA 1
ATOM 682 C C . GLU A 1 113 ? -2.127 -0.701 36.504 1.00 35.39 943 GLU A C 1
ATOM 683 O O . GLU A 1 113 ? -0.988 -0.738 35.996 1.00 30.50 943 GLU A O 1
ATOM 689 N N . ILE A 1 114 ? -3.118 0.018 36.026 1.00 31.74 944 ILE A N 1
ATOM 690 C CA . ILE A 1 114 ? -2.939 0.927 34.905 1.00 33.61 944 ILE A CA 1
ATOM 691 C C . ILE A 1 114 ? -3.469 2.209 35.451 1.00 34.02 944 ILE A C 1
ATOM 692 O O . ILE A 1 114 ? -4.584 2.258 35.999 1.00 33.48 944 ILE A O 1
ATOM 697 N N . ARG A 1 115 ? -2.669 3.245 35.337 1.00 28.64 945 ARG A N 1
ATOM 698 C CA . ARG A 1 115 ? -3.068 4.564 35.794 1.00 29.64 945 ARG A CA 1
ATOM 699 C C . ARG A 1 115 ? -2.975 5.589 34.669 1.00 34.20 945 ARG A C 1
ATOM 700 O O . ARG A 1 115 ? -2.144 5.449 33.730 1.00 28.99 945 ARG A O 1
ATOM 708 N N . ALA A 1 116 ? -3.813 6.623 34.780 1.00 30.83 946 ALA A N 1
ATOM 709 C CA . ALA A 1 116 ? -3.717 7.811 33.952 1.00 32.18 946 ALA A CA 1
ATOM 710 C C . ALA A 1 116 ? -3.092 8.917 34.801 1.00 37.41 946 ALA A C 1
ATOM 711 O O . ALA A 1 116 ? -3.537 9.160 35.931 1.00 39.55 946 ALA A O 1
ATOM 713 N N . LEU A 1 117 ? -2.084 9.580 34.233 1.00 35.25 947 LEU A N 1
ATOM 714 C CA . LEU A 1 117 ? -1.400 10.731 34.831 1.00 37.26 947 LEU A CA 1
ATOM 715 C C . LEU A 1 117 ? -1.823 12.019 34.104 1.00 38.60 947 LEU A C 1
ATOM 716 O O . LEU A 1 117 ? -1.830 12.094 32.871 1.00 37.10 947 LEU A O 1
ATOM 721 N N . PHE A 1 118 ? -2.170 13.046 34.850 1.00 39.71 948 PHE A N 1
ATOM 722 C CA . PHE A 1 118 ? -2.523 14.292 34.181 1.00 46.80 948 PHE A CA 1
ATOM 723 C C . PHE A 1 118 ? -2.284 15.473 35.079 1.00 49.25 948 PHE A C 1
ATOM 724 O O . PHE A 1 118 ? -1.776 15.326 36.185 1.00 48.93 948 PHE A O 1
ATOM 732 N N . CYS A 1 119 ? -2.660 16.647 34.606 1.00 53.66 949 CYS A N 1
ATOM 733 C CA . CYS A 1 119 ? -2.471 17.839 35.424 1.00 66.77 949 CYS A CA 1
ATOM 734 C C . CYS A 1 119 ? -3.783 18.366 36.031 1.00 55.30 949 CYS A C 1
ATOM 735 O O . CYS A 1 119 ? -4.743 18.622 35.316 1.00 61.42 949 CYS A O 1
ATOM 738 N N . SER A 1 125 ? -1.065 21.190 37.644 1.00 65.63 955 SER A N 1
ATOM 739 C CA . SER A 1 125 ? -0.905 20.410 38.876 1.00 60.94 955 SER A CA 1
ATOM 740 C C . SER A 1 125 ? -1.147 18.915 38.644 1.00 59.76 955 SER A C 1
ATOM 741 O O . SER A 1 125 ? -2.245 18.500 38.271 1.00 61.86 955 SER A O 1
ATOM 744 N N . GLU A 1 126 ? -0.114 18.113 38.892 1.00 61.58 956 GLU A N 1
ATOM 745 C CA . GLU A 1 126 ? -0.131 16.682 38.597 1.00 58.89 956 GLU A CA 1
ATOM 746 C C . GLU A 1 126 ? -1.074 15.881 39.511 1.00 58.65 956 GLU A C 1
ATOM 747 O O . GLU A 1 126 ? -1.098 16.081 40.726 1.00 62.69 956 GLU A O 1
ATOM 753 N N . LYS A 1 127 ? -1.838 14.974 38.902 1.00 59.13 957 LYS A N 1
ATOM 754 C CA . LYS A 1 127 ? -2.755 14.068 39.617 1.00 61.14 957 LYS A CA 1
ATOM 755 C C . LYS A 1 127 ? -2.823 12.743 38.848 1.00 51.61 957 LYS A C 1
ATOM 756 O O . LYS A 1 127 ? -2.469 12.694 37.664 1.00 50.66 957 LYS A O 1
ATOM 758 N N . GLN A 1 128 ? -3.237 11.669 39.509 1.00 47.72 958 GLN A N 1
ATOM 759 C CA . GLN A 1 128 ? -3.360 10.382 38.826 1.00 45.41 958 GLN A CA 1
ATOM 760 C C . GLN A 1 128 ? -4.628 9.599 39.216 1.00 54.60 958 GLN A C 1
ATOM 761 O O . GLN A 1 128 ? -5.151 9.757 40.330 1.00 50.43 958 GLN A O 1
ATOM 767 N N . VAL A 1 129 ? -5.084 8.751 38.287 1.00 41.42 959 VAL A N 1
ATOM 768 C CA . VAL A 1 129 ? -6.303 7.988 38.434 1.00 46.21 959 VAL A CA 1
ATOM 769 C C . VAL A 1 129 ? -6.090 6.502 38.169 1.00 47.61 959 VAL A C 1
ATOM 770 O O . VAL A 1 129 ? -5.517 6.117 37.144 1.00 37.66 959 VAL A O 1
ATOM 774 N N . LEU A 1 130 ? -6.576 5.663 39.078 1.00 43.26 960 LEU A N 1
ATOM 775 C CA . LEU A 1 130 ? -6.472 4.234 38.859 1.00 43.36 960 LEU A CA 1
ATOM 776 C C . LEU A 1 130 ? -7.507 3.768 37.798 1.00 46.23 960 LEU A C 1
ATOM 777 O O . LEU A 1 130 ? -8.707 3.908 37.989 1.00 44.18 960 LEU A O 1
ATOM 782 N N . LEU A 1 131 ? -7.030 3.260 36.662 1.00 42.96 961 LEU A N 1
ATOM 783 C CA . LEU A 1 131 ? -7.907 2.876 35.568 1.00 38.11 961 LEU A CA 1
ATOM 784 C C . LEU A 1 131 ? -8.286 1.417 35.673 1.00 42.46 961 LEU A C 1
ATOM 785 O O . LEU A 1 131 ? -9.410 1.027 35.364 1.00 42.28 961 LEU A O 1
ATOM 790 N N . LYS A 1 132 ? -7.339 0.601 36.087 1.00 32.78 962 LYS A N 1
ATOM 791 C CA . LYS A 1 132 ? -7.614 -0.805 36.187 1.00 36.17 962 LYS A CA 1
ATOM 792 C C . LYS A 1 132 ? -6.593 -1.418 37.099 1.00 43.00 962 LYS A C 1
ATOM 793 O O . LYS A 1 132 ? -5.468 -0.891 37.286 1.00 37.39 962 LYS A O 1
ATOM 799 N N . SER A 1 133 ? -6.984 -2.563 37.636 1.00 41.12 963 SER A N 1
ATOM 800 C CA . SER A 1 133 ? -6.357 -3.140 38.814 1.00 44.60 963 SER A CA 1
ATOM 801 C C . SER A 1 133 ? -6.657 -4.628 38.796 1.00 46.84 963 SER A C 1
ATOM 802 O O . SER A 1 133 ? -7.799 -5.026 38.582 1.00 48.14 963 SER A O 1
ATOM 805 N N . GLY A 1 134 ? -5.660 -5.465 39.037 1.00 44.80 964 GLY A N 1
ATOM 806 C CA . GLY A 1 134 ? -5.892 -6.898 38.958 1.00 42.61 964 GLY A CA 1
ATOM 807 C C . GLY A 1 134 ? -4.812 -7.676 38.230 1.00 48.82 964 GLY A C 1
ATOM 808 O O . GLY A 1 134 ? -3.665 -7.196 38.123 1.00 41.84 964 GLY A O 1
ATOM 809 N N . ASN A 1 135 ? -5.171 -8.871 37.740 1.00 50.66 965 ASN A N 1
ATOM 810 C CA . ASN A 1 135 ? -4.195 -9.787 37.125 1.00 50.52 965 ASN A CA 1
ATOM 811 C C . ASN A 1 135 ? -4.053 -9.469 35.644 1.00 52.17 965 ASN A C 1
ATOM 812 O O . ASN A 1 135 ? -4.505 -10.239 34.781 1.00 51.84 965 ASN A O 1
ATOM 814 N N . ILE A 1 136 ? -3.434 -8.333 35.332 1.00 43.26 966 ILE A N 1
ATOM 815 C CA . ILE A 1 136 ? -3.436 -7.891 33.943 1.00 40.18 966 ILE A CA 1
ATOM 816 C C . ILE A 1 136 ? -2.327 -8.552 33.108 1.00 39.87 966 ILE A C 1
ATOM 817 O O . ILE A 1 136 ? -1.170 -8.550 33.493 1.00 45.25 966 ILE A O 1
ATOM 822 N N . LYS A 1 137 ? -2.706 -9.133 31.975 1.00 41.12 967 LYS A N 1
ATOM 823 C CA . LYS A 1 137 ? -1.768 -9.890 31.153 1.00 39.69 967 LYS A CA 1
ATOM 824 C C . LYS A 1 137 ? -1.222 -9.148 29.930 1.00 42.27 967 LYS A C 1
ATOM 825 O O . LYS A 1 137 ? -0.147 -9.507 29.412 1.00 42.43 967 LYS A O 1
ATOM 831 N N . ALA A 1 138 ? -1.978 -8.163 29.442 1.00 32.12 968 ALA A N 1
ATOM 832 C CA . ALA A 1 138 ? -1.643 -7.472 28.189 1.00 33.17 968 ALA A CA 1
ATOM 833 C C . ALA A 1 138 ? -2.457 -6.201 28.148 1.00 31.29 968 ALA A C 1
ATOM 834 O O . ALA A 1 138 ? -3.544 -6.166 28.686 1.00 30.37 968 ALA A O 1
ATOM 836 N N . VAL A 1 139 ? -1.912 -5.165 27.527 1.00 29.53 969 VAL A N 1
ATOM 837 C CA . VAL A 1 139 ? -2.551 -3.844 27.458 1.00 28.42 969 VAL A CA 1
ATOM 838 C C . VAL A 1 139 ? -2.060 -3.169 26.145 1.00 31.96 969 VAL A C 1
ATOM 839 O O . VAL A 1 139 ? -0.970 -3.473 25.671 1.00 27.30 969 VAL A O 1
ATOM 843 N N . LEU A 1 140 ? -2.896 -2.346 25.518 1.00 27.88 970 LEU A N 1
ATOM 844 C CA . LEU A 1 140 ? -2.538 -1.630 24.302 1.00 27.52 970 LEU A CA 1
ATOM 845 C C . LEU A 1 140 ? -3.453 -0.386 24.145 1.00 32.45 970 LEU A C 1
ATOM 846 O O . LEU A 1 140 ? -4.687 -0.474 24.301 1.00 28.70 970 LEU A O 1
ATOM 851 N N . GLY A 1 141 ? -2.850 0.758 23.828 1.00 26.38 971 GLY A N 1
ATOM 852 C CA . GLY A 1 141 ? -3.563 1.984 23.534 1.00 26.22 971 GLY A CA 1
ATOM 853 C C . GLY A 1 141 ? -4.055 1.818 22.110 1.00 36.47 971 GLY A C 1
ATOM 854 O O . GLY A 1 141 ? -3.309 1.263 21.274 1.00 28.37 971 GLY A O 1
ATOM 855 N N . LEU A 1 142 ? -5.298 2.267 21.851 1.00 31.06 972 LEU A N 1
ATOM 856 C CA . LEU A 1 142 ? -5.959 2.145 20.549 1.00 34.74 972 LEU A CA 1
ATOM 857 C C . LEU A 1 142 ? -6.409 3.494 20.036 1.00 39.04 972 LEU A C 1
ATOM 858 O O . LEU A 1 142 ? -6.529 4.449 20.793 1.00 40.42 972 LEU A O 1
ATOM 863 N N . THR A 1 143 ? -6.630 3.556 18.729 1.00 40.98 973 THR A N 1
ATOM 864 C CA . THR A 1 143 ? -7.050 4.782 18.061 1.00 49.34 973 THR A CA 1
ATOM 865 C C . THR A 1 143 ? -8.318 5.312 18.693 1.00 46.26 973 THR A C 1
ATOM 866 O O . THR A 1 143 ? -9.112 4.536 19.226 1.00 44.42 973 THR A O 1
ATOM 870 N N . LYS A 1 144 ? -8.495 6.631 18.648 1.00 49.82 974 LYS A N 1
ATOM 871 C CA . LYS A 1 144 ? -9.732 7.250 19.121 1.00 48.22 974 LYS A CA 1
ATOM 872 C C . LYS A 1 144 ? -9.957 7.087 20.623 1.00 45.25 974 LYS A C 1
ATOM 873 O O . LYS A 1 144 ? -11.090 6.890 21.076 1.00 45.63 974 LYS A O 1
ATOM 877 N N . ARG A 1 145 ? -8.872 7.154 21.398 1.00 48.29 975 ARG A N 1
ATOM 878 C CA . ARG A 1 145 ? -8.968 7.266 22.868 1.00 46.87 975 ARG A CA 1
ATOM 879 C C . ARG A 1 145 ? -9.353 5.981 23.585 1.00 41.75 975 ARG A C 1
ATOM 880 O O . ARG A 1 145 ? -9.928 5.988 24.675 1.00 43.53 975 ARG A O 1
ATOM 888 N N . ARG A 1 146 ? -9.028 4.860 22.982 1.00 40.15 976 ARG A N 1
ATOM 889 C CA . ARG A 1 146 ? -9.354 3.618 23.651 1.00 42.49 976 ARG A CA 1
ATOM 890 C C . ARG A 1 146 ? -8.107 2.944 24.183 1.00 40.01 976 ARG A C 1
ATOM 891 O O . ARG A 1 146 ? -7.010 3.157 23.671 1.00 33.02 976 ARG A O 1
ATOM 899 N N . LEU A 1 147 ? -8.329 2.137 25.213 1.00 36.46 977 LEU A N 1
ATOM 900 C CA . LEU A 1 147 ? -7.331 1.380 25.901 1.00 35.67 977 LEU A CA 1
ATOM 901 C C . LEU A 1 147 ? -7.898 -0.049 26.069 1.00 38.38 977 LEU A C 1
ATOM 902 O O . LEU A 1 147 ? -8.945 -0.251 26.683 1.00 33.90 977 LEU A O 1
ATOM 907 N N . VAL A 1 148 ? -7.215 -1.040 25.504 1.00 31.74 978 VAL A N 1
ATOM 908 C CA . VAL A 1 148 ? -7.653 -2.409 25.651 1.00 32.10 978 VAL A CA 1
ATOM 909 C C . VAL A 1 148 ? -6.729 -3.157 26.590 1.00 30.31 978 VAL A C 1
ATOM 910 O O . VAL A 1 148 ? -5.523 -2.949 26.599 1.00 32.02 978 VAL A O 1
ATOM 914 N N . SER A 1 149 ? -7.293 -4.047 27.379 1.00 26.82 979 SER A N 1
ATOM 915 C CA . SER A 1 149 ? -6.495 -4.821 28.299 1.00 31.01 979 SER A CA 1
ATOM 916 C C . SER A 1 149 ? -7.156 -6.169 28.506 1.00 38.75 979 SER A C 1
ATOM 917 O O . SER A 1 149 ? -8.351 -6.349 28.219 1.00 40.27 979 SER A O 1
ATOM 920 N N . SER A 1 150 ? -6.395 -7.117 29.035 1.00 37.53 980 SER A N 1
ATOM 921 C CA . SER A 1 150 ? -6.931 -8.440 29.286 1.00 39.15 980 SER A CA 1
ATOM 922 C C . SER A 1 150 ? -6.341 -8.967 30.569 1.00 43.88 980 SER A C 1
ATOM 923 O O . SER A 1 150 ? -5.195 -8.641 30.905 1.00 44.41 980 SER A O 1
ATOM 926 N N . SER A 1 151 ? -7.117 -9.798 31.261 1.00 42.19 981 SER A N 1
ATOM 927 C CA . SER A 1 151 ? -6.732 -10.443 32.520 1.00 48.05 981 SER A CA 1
ATOM 928 C C . SER A 1 151 ? -7.256 -11.892 32.616 1.00 52.21 981 SER A C 1
ATOM 929 O O . SER A 1 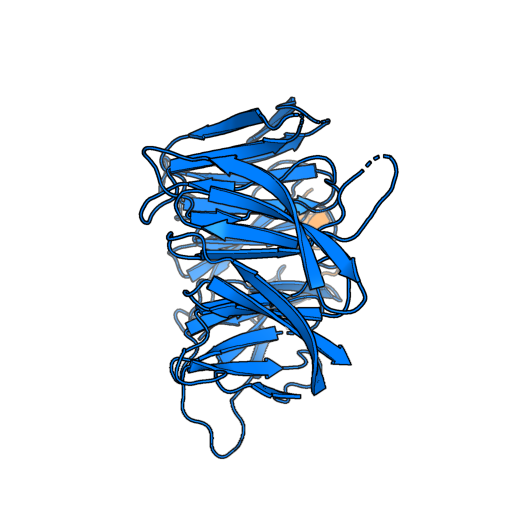151 ? -7.951 -12.382 31.723 1.00 48.78 981 SER A O 1
ATOM 932 N N . GLY A 1 152 ? -6.926 -12.585 33.695 1.00 52.82 982 GLY A N 1
ATOM 933 C CA . GLY A 1 152 ? -7.200 -14.007 33.743 1.00 57.29 982 GLY A CA 1
ATOM 934 C C . GLY A 1 152 ? -6.420 -14.767 32.676 1.00 63.46 982 GLY A C 1
ATOM 935 O O . GLY A 1 152 ? -5.584 -14.183 31.966 1.00 57.05 982 GLY A O 1
ATOM 936 N N . THR A 1 153 ? -6.727 -16.062 32.542 1.00 68.91 983 THR A N 1
ATOM 937 C CA . THR A 1 153 ? -5.941 -16.999 31.719 1.00 70.62 983 THR A CA 1
ATOM 938 C C . THR A 1 153 ? -6.725 -17.956 30.785 1.00 70.91 983 THR A C 1
ATOM 939 O O . THR A 1 153 ? -6.218 -18.358 29.728 1.00 70.57 983 THR A O 1
ATOM 943 N N . LEU A 1 154 ? -7.929 -18.354 31.186 1.00 66.27 984 LEU A N 1
ATOM 944 C CA . LEU A 1 154 ? -8.639 -19.389 30.455 1.00 68.37 984 LEU A CA 1
ATOM 945 C C . LEU A 1 154 ? -10.125 -19.058 30.324 1.00 72.34 984 LEU A C 1
ATOM 946 O O . LEU A 1 154 ? -10.498 -18.121 29.616 1.00 70.97 984 LEU A O 1
ATOM 951 N N . SER A 1 155 ? -10.975 -19.828 30.997 1.00 73.76 985 SER A N 1
ATOM 952 C CA . SER A 1 155 ? -12.406 -19.537 30.989 1.00 73.47 985 SER A CA 1
ATOM 953 C C . SER A 1 155 ? -12.647 -18.319 31.870 1.00 68.74 985 SER A C 1
ATOM 954 O O . SER A 1 155 ? -13.729 -17.732 31.878 1.00 71.29 985 SER A O 1
ATOM 957 N N . ASP A 1 156 ? -11.614 -17.940 32.606 1.00 68.92 986 ASP A N 1
ATOM 958 C CA . ASP A 1 156 ? -11.698 -16.819 33.523 1.00 68.16 986 ASP A CA 1
ATOM 959 C C . ASP A 1 156 ? -11.310 -15.512 32.819 1.00 64.98 986 ASP A C 1
ATOM 960 O O . ASP A 1 156 ? -11.553 -14.409 33.338 1.00 54.73 986 ASP A O 1
ATOM 965 N N . GLN A 1 157 ? -10.714 -15.644 31.637 1.00 59.49 987 GLN A N 1
ATOM 966 C CA . GLN A 1 157 ? -10.190 -14.504 30.888 1.00 53.04 987 GLN A CA 1
ATOM 967 C C . GLN A 1 157 ? -11.217 -13.397 30.603 1.00 43.29 987 GLN A C 1
ATOM 968 O O . GLN A 1 157 ? -12.338 -13.650 30.153 1.00 41.34 987 GLN A O 1
ATOM 974 N N . GLN A 1 158 ? -10.846 -12.160 30.883 1.00 35.70 988 GLN A N 1
ATOM 975 C CA . GLN A 1 158 ? -11.634 -11.034 30.372 1.00 42.00 988 GLN A CA 1
ATOM 976 C C . GLN A 1 158 ? -10.785 -10.180 29.441 1.00 42.11 988 GLN A C 1
ATOM 977 O O . GLN A 1 158 ? -9.579 -10.086 29.628 1.00 37.36 988 GLN A O 1
ATOM 983 N N . VAL A 1 159 ? -11.436 -9.608 28.429 1.00 40.39 989 VAL A N 1
ATOM 984 C CA . VAL A 1 159 ? -10.849 -8.691 27.474 1.00 34.40 989 VAL A CA 1
ATOM 985 C C . VAL A 1 159 ? -11.721 -7.448 27.430 1.00 36.51 989 VAL A C 1
ATOM 986 O O . VAL A 1 159 ? -12.932 -7.545 27.173 1.00 37.24 989 VAL A O 1
ATOM 990 N N . GLU A 1 160 ? -11.114 -6.289 27.689 1.00 31.66 990 GLU A N 1
ATOM 991 C CA . GLU A 1 160 ? -11.859 -5.060 27.876 1.00 32.14 990 GLU A CA 1
ATOM 992 C C . GLU A 1 160 ? -11.216 -3.900 27.149 1.00 36.94 990 GLU A C 1
ATOM 993 O O . GLU A 1 160 ? -10.002 -3.760 27.155 1.00 31.12 990 GLU A O 1
ATOM 999 N N . VAL A 1 161 ? -12.063 -3.035 26.605 1.00 34.18 991 VAL A N 1
ATOM 1000 C CA . VAL A 1 161 ? -11.677 -1.857 25.881 1.00 31.79 991 VAL A CA 1
ATOM 1001 C C . VAL A 1 161 ? -12.386 -0.734 26.538 1.00 37.51 991 VAL A C 1
ATOM 1002 O O . VAL A 1 161 ? -13.597 -0.692 26.530 1.00 36.01 991 VAL A O 1
ATOM 1006 N N . MET A 1 162 ? -11.647 0.198 27.118 1.00 43.73 992 MET A N 1
ATOM 1007 C CA . MET A 1 162 ? -12.287 1.368 27.698 1.00 44.27 992 MET A CA 1
ATOM 1008 C C . MET A 1 162 ? -12.071 2.579 26.815 1.00 41.91 992 MET A C 1
ATOM 1009 O O . MET A 1 162 ? -11.182 2.584 25.984 1.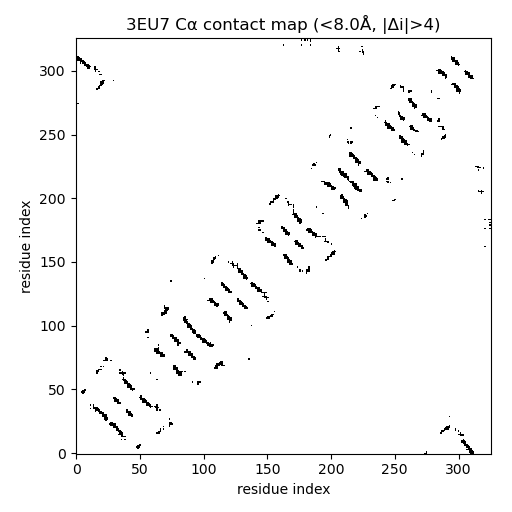00 47.13 992 MET A O 1
ATOM 1014 N N . THR A 1 163 ? -12.909 3.592 26.973 1.00 49.99 993 THR A N 1
ATOM 1015 C CA . THR A 1 163 ? -12.768 4.850 26.232 1.00 47.93 993 THR A CA 1
ATOM 1016 C C . THR A 1 163 ? -12.637 6.019 27.226 1.00 53.54 993 THR A C 1
ATOM 1017 O O . THR A 1 163 ? -13.169 5.945 28.351 1.00 51.09 993 THR A O 1
ATOM 1021 N N . PHE A 1 164 ? -11.911 7.070 26.806 1.00 55.49 994 PHE A N 1
ATOM 1022 C CA . PHE A 1 164 ? -11.699 8.299 27.576 1.00 51.25 994 PHE A CA 1
ATOM 1023 C C . PHE A 1 164 ? -12.421 9.405 26.819 1.00 59.01 994 PHE A C 1
ATOM 1024 O O . PHE A 1 164 ? -12.467 9.367 25.588 1.00 57.95 994 PHE A O 1
ATOM 1032 N N . ALA A 1 165 ? -12.915 10.427 27.514 1.00 64.10 995 ALA A N 1
ATOM 1033 C CA . ALA A 1 165 ? -13.541 11.560 26.814 1.00 69.29 995 ALA A CA 1
ATOM 1034 C C . ALA A 1 165 ? -12.528 12.534 26.220 1.00 73.36 995 ALA A C 1
ATOM 1035 O O . ALA A 1 165 ? -12.426 13.681 26.665 1.00 78.27 995 ALA A O 1
ATOM 1037 N N . GLY A 1 168 ? -10.488 13.754 29.612 1.00 66.02 998 GLY A N 1
ATOM 1038 C CA . GLY A 1 168 ? -11.077 12.441 29.449 1.00 67.09 998 GLY A CA 1
ATOM 1039 C C . GLY A 1 168 ? -11.034 11.592 30.711 1.00 72.70 998 GLY A C 1
ATOM 1040 O O . GLY A 1 168 ? -9.957 11.380 31.287 1.00 66.90 998 GLY A O 1
ATOM 1041 N N . GLY A 1 169 ? -12.203 11.108 31.144 1.00 68.47 999 GLY A N 1
ATOM 1042 C CA . GLY A 1 169 ? -12.290 10.206 32.287 1.00 68.44 999 GLY A CA 1
ATOM 1043 C C . GLY A 1 169 ? -12.907 8.851 31.934 1.00 61.19 999 GLY A C 1
ATOM 1044 O O . GLY A 1 169 ? -13.419 8.670 30.829 1.00 60.60 999 GLY A O 1
ATOM 1045 N N . GLY A 1 170 ? -12.849 7.906 32.877 1.00 66.03 1000 GLY A N 1
ATOM 1046 C CA . GLY A 1 170 ? -13.409 6.563 32.701 1.00 65.45 1000 GLY A CA 1
ATOM 1047 C C . GLY A 1 170 ? -14.874 6.540 32.273 1.00 60.32 1000 GLY A C 1
ATOM 1048 O O . GLY A 1 170 ? -15.779 6.745 33.093 1.00 58.35 1000 GLY A O 1
ATOM 1049 N N . LYS A 1 171 ? -15.106 6.274 30.989 1.00 55.96 1001 LYS A N 1
ATOM 1050 C CA . LYS A 1 171 ? -16.389 6.567 30.363 1.00 58.71 1001 LYS A CA 1
ATOM 1051 C C . LYS A 1 171 ? -17.214 5.307 30.010 1.00 60.46 1001 LYS A C 1
ATOM 1052 O O . LYS A 1 171 ? -18.410 5.168 30.368 1.00 55.64 1001 LYS A O 1
ATOM 1058 N N . GLU A 1 172 ? -16.569 4.397 29.295 1.00 56.76 1002 GLU A N 1
ATOM 1059 C CA . GLU A 1 172 ? -17.190 3.153 28.870 1.00 51.25 1002 GLU A CA 1
ATOM 1060 C C . GLU A 1 172 ? -16.199 2.008 29.045 1.00 50.75 1002 GLU A C 1
ATOM 1061 O O . GLU A 1 172 ? -14.977 2.215 29.061 1.00 46.53 1002 GLU A O 1
ATOM 1067 N N . ASN A 1 173 ? -16.739 0.806 29.157 1.00 43.85 1003 ASN A N 1
ATOM 1068 C CA . ASN A 1 173 ? -15.952 -0.405 29.150 1.00 43.64 1003 ASN A CA 1
ATOM 1069 C C . ASN A 1 173 ? -16.722 -1.427 28.354 1.00 49.01 1003 ASN A C 1
ATOM 1070 O O . ASN A 1 173 ? -17.813 -1.867 28.748 1.00 48.05 1003 ASN A O 1
ATOM 1075 N N . GLN A 1 174 ? -16.182 -1.795 27.207 1.00 43.82 1004 GLN A N 1
ATOM 1076 C CA . GLN A 1 174 ? -16.835 -2.833 26.431 1.00 43.19 1004 GLN A CA 1
ATOM 1077 C C . GLN A 1 174 ? -16.041 -4.129 26.561 1.00 40.63 1004 GLN A C 1
ATOM 1078 O O . GLN A 1 174 ? -14.826 -4.100 26.420 1.00 40.02 1004 GLN A O 1
ATOM 1084 N N . PHE A 1 175 ? -16.695 -5.241 26.887 1.00 33.08 1005 PHE A N 1
ATOM 1085 C CA . PHE A 1 175 ? -15.971 -6.498 26.945 1.00 38.55 1005 PHE A CA 1
ATOM 1086 C C . PHE A 1 175 ? -15.865 -7.031 25.524 1.00 38.25 1005 PHE A C 1
ATOM 1087 O O . PHE A 1 175 ? -16.667 -6.665 24.687 1.00 36.90 1005 PHE A O 1
ATOM 1095 N N . LEU A 1 176 ? -14.826 -7.810 25.239 1.00 31.99 1006 LEU A N 1
ATOM 1096 C CA . LEU A 1 176 ? -14.718 -8.477 23.965 1.00 34.69 1006 LEU A CA 1
ATOM 1097 C C . LEU A 1 176 ? -14.808 -9.949 24.276 1.00 33.78 1006 LEU A C 1
ATOM 1098 O O . LEU A 1 176 ? -14.403 -10.384 25.345 1.00 37.61 1006 LEU A O 1
ATOM 1103 N N . MET A 1 177 ? -15.268 -10.727 23.320 1.00 30.74 1007 MET A N 1
ATOM 1104 C CA . MET A 1 177 ? -15.357 -12.156 23.488 1.00 34.49 1007 MET A CA 1
ATOM 1105 C C . MET A 1 177 ? -13.953 -12.802 23.687 1.00 37.87 1007 MET A C 1
ATOM 1106 O O . MET A 1 177 ? -13.071 -12.722 22.818 1.00 41.75 1007 MET A O 1
ATOM 1111 N N . PRO A 1 178 ? -13.739 -13.457 24.836 1.00 35.08 1008 PRO A N 1
ATOM 1112 C CA . PRO A 1 178 ? -12.413 -14.006 25.148 1.00 35.72 1008 PRO A CA 1
ATOM 1113 C C . PRO A 1 178 ? -12.169 -15.333 24.464 1.00 42.02 1008 PRO A C 1
ATOM 1114 O O . PRO A 1 178 ? -13.055 -16.155 24.361 1.00 49.88 1008 PRO A O 1
ATOM 1118 N N . PRO A 1 179 ? -10.951 -15.543 23.991 1.00 43.57 1009 PRO A N 1
ATOM 1119 C CA . PRO A 1 179 ? -10.604 -16.816 23.347 1.00 47.27 1009 PRO A CA 1
ATOM 1120 C C . PRO A 1 179 ? -10.215 -17.877 24.366 1.00 48.52 1009 PRO A C 1
ATOM 1121 O O . PRO A 1 179 ? -9.889 -18.998 24.005 1.00 51.81 1009 PRO A O 1
ATOM 1125 N N . GLU A 1 180 ? -10.204 -17.515 25.638 1.00 48.44 1010 GLU A N 1
ATOM 1126 C CA . GLU A 1 180 ? -9.833 -18.481 26.667 1.00 55.62 1010 GLU A CA 1
ATOM 1127 C C . GLU A 1 180 ? -8.503 -19.149 26.318 1.00 58.30 1010 GLU A C 1
ATOM 1128 O O . GLU A 1 180 ? -8.322 -20.359 26.449 1.00 59.19 1010 GLU A O 1
ATOM 1134 N N . GLU A 1 181 ? -7.584 -18.330 25.827 1.00 55.15 1011 GLU A N 1
ATOM 1135 C CA . GLU A 1 181 ? -6.186 -18.688 25.732 1.00 51.84 1011 GLU A CA 1
ATOM 1136 C C . GLU A 1 181 ? -5.515 -17.389 26.104 1.00 51.92 1011 GLU A C 1
ATOM 1137 O O . GLU A 1 181 ? -5.891 -16.325 25.614 1.00 52.50 1011 GLU A O 1
ATOM 1143 N N . THR A 1 182 ? -4.562 -17.467 27.011 1.00 49.43 1012 THR A N 1
ATOM 1144 C CA . THR A 1 182 ? -3.976 -16.268 27.549 1.00 50.05 1012 THR A CA 1
ATOM 1145 C C . THR A 1 182 ? -3.443 -15.411 26.408 1.00 47.28 1012 THR A C 1
ATOM 1146 O O . THR A 1 182 ? -2.757 -15.906 25.515 1.00 45.43 1012 THR A O 1
ATOM 1150 N N . ILE A 1 183 ? -3.815 -14.138 26.430 1.00 46.22 1013 ILE A N 1
ATOM 1151 C CA . ILE A 1 183 ? -3.393 -13.166 25.442 1.00 43.21 1013 ILE A CA 1
ATOM 1152 C C . ILE A 1 183 ? -1.991 -12.729 25.798 1.00 41.29 1013 ILE A C 1
ATOM 1153 O O . ILE A 1 183 ? -1.715 -12.393 26.949 1.00 40.82 1013 ILE A O 1
ATOM 1158 N N . LEU A 1 184 ? -1.088 -12.701 24.836 1.00 40.40 1014 LEU A N 1
ATOM 1159 C CA . LEU A 1 184 ? 0.240 -12.224 25.187 1.00 43.58 1014 LEU A CA 1
ATOM 1160 C C . LEU A 1 184 ? 0.424 -10.782 24.707 1.00 46.60 1014 LEU A C 1
ATOM 1161 O O . LEU A 1 184 ? 0.974 -9.951 25.433 1.00 43.26 1014 LEU A O 1
ATOM 1166 N N . THR A 1 185 ? -0.047 -10.475 23.495 1.00 39.79 1015 THR A N 1
ATOM 1167 C CA . THR A 1 185 ? 0.076 -9.110 22.995 1.00 39.14 1015 THR A CA 1
ATOM 1168 C C . THR A 1 185 ? -1.121 -8.786 22.119 1.00 36.64 1015 THR A C 1
ATOM 1169 O O . THR A 1 185 ? -1.662 -9.686 21.486 1.00 34.34 1015 THR A O 1
ATOM 1173 N N . PHE A 1 186 ? -1.527 -7.513 22.120 1.00 29.57 1016 PHE A N 1
ATOM 1174 C CA . PHE A 1 186 ? -2.427 -6.943 21.118 1.00 30.33 1016 PHE A CA 1
ATOM 1175 C C . PHE A 1 186 ? -1.709 -6.141 20.016 1.00 29.95 1016 PHE A C 1
ATOM 1176 O O . PHE A 1 186 ? -0.621 -5.679 20.194 1.00 31.81 1016 PHE A O 1
ATOM 1184 N N . ALA A 1 187 ? -2.387 -5.939 18.900 1.00 33.31 1017 ALA A N 1
ATOM 1185 C CA . ALA A 1 187 ? -1.927 -5.049 17.865 1.00 32.49 1017 ALA A CA 1
ATOM 1186 C C . ALA A 1 187 ? -3.182 -4.618 17.135 1.00 28.81 1017 ALA A C 1
ATOM 1187 O O . ALA A 1 187 ? -3.989 -5.457 16.752 1.00 28.54 1017 ALA A O 1
ATOM 1189 N N . GLU A 1 188 ? -3.329 -3.329 16.897 1.00 30.32 1018 GLU A N 1
ATOM 1190 C CA . GLU A 1 188 ? -4.419 -2.817 16.068 1.00 31.76 1018 GLU A CA 1
ATOM 1191 C C . GLU A 1 188 ? -4.028 -3.023 14.605 1.00 35.71 1018 GLU A C 1
ATOM 1192 O O . GLU A 1 188 ? -2.879 -2.819 14.256 1.00 40.87 1018 GLU A O 1
ATOM 1198 N N . VAL A 1 189 ? -4.936 -3.501 13.759 1.00 30.02 1019 VAL A N 1
ATOM 1199 C CA . VAL A 1 189 ? -4.573 -3.780 12.363 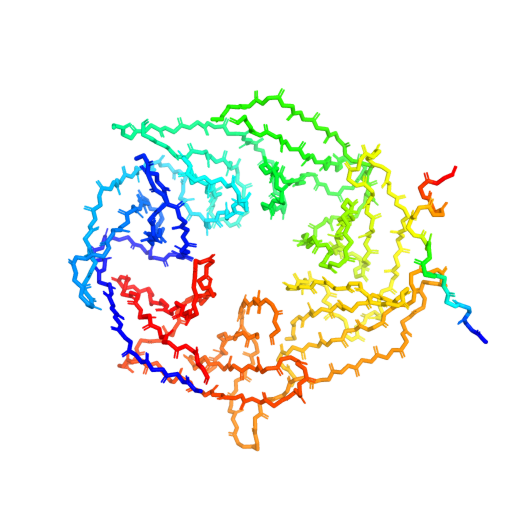1.00 36.90 1019 VAL A CA 1
ATOM 1200 C C . VAL A 1 189 ? -4.571 -2.486 11.510 1.00 41.19 1019 VAL A C 1
ATOM 1201 O O . VAL A 1 189 ? -5.609 -1.836 11.310 1.00 39.68 1019 VAL A O 1
ATOM 1205 N N . GLN A 1 190 ? -3.398 -2.124 11.021 1.00 39.93 1020 GLN A N 1
ATOM 1206 C CA . GLN A 1 190 ? -3.226 -0.935 10.179 1.00 45.13 1020 GLN A CA 1
ATOM 1207 C C . GLN A 1 190 ? -3.893 -1.235 8.846 1.00 44.51 1020 GLN A C 1
ATOM 1208 O O . GLN A 1 190 ? -3.679 -2.283 8.265 1.00 44.15 1020 GLN A O 1
ATOM 1214 N N . GLY A 1 191 ? -4.740 -0.336 8.379 1.00 48.80 1021 GLY A N 1
ATOM 1215 C CA . GLY A 1 191 ? -5.312 -0.502 7.067 1.00 47.63 1021 GLY A CA 1
ATOM 1216 C C . GLY A 1 191 ? -6.737 -1.008 7.103 1.00 56.23 1021 GLY A C 1
ATOM 1217 O O . GLY A 1 191 ? -7.317 -1.346 6.057 1.00 61.30 1021 GLY A O 1
ATOM 1218 N N . MET A 1 192 ? -7.285 -1.102 8.308 1.00 48.69 1022 MET A N 1
ATOM 1219 C CA . MET A 1 192 ? -8.707 -1.341 8.479 1.00 53.36 1022 MET A CA 1
ATOM 1220 C C . MET A 1 192 ? -9.016 -0.563 9.701 1.00 52.34 1022 MET A C 1
ATOM 1221 O O . MET A 1 192 ? -8.124 -0.083 10.389 1.00 56.34 1022 MET A O 1
ATOM 1226 N N . GLN A 1 193 ? -10.290 -0.467 9.983 1.00 52.83 1023 GLN A N 1
ATOM 1227 C CA . GLN A 1 193 ? -10.708 0.120 11.216 1.00 58.62 1023 GLN A CA 1
ATOM 1228 C C . GLN A 1 193 ? -11.456 -0.962 11.935 1.00 48.44 1023 GLN A C 1
ATOM 1229 O O . GLN A 1 193 ? -12.050 -1.853 11.317 1.00 41.39 1023 GLN A O 1
ATOM 1235 N N . GLU A 1 194 ? -11.389 -0.894 13.250 1.00 47.92 1024 GLU A N 1
ATOM 1236 C CA . GLU A 1 194 ? -12.225 -1.731 14.065 1.00 47.28 1024 GLU A CA 1
ATOM 1237 C C . GLU A 1 194 ? -11.778 -3.180 14.049 1.00 40.62 1024 GLU A C 1
ATOM 1238 O O . GLU A 1 194 ? -12.506 -4.040 14.519 1.00 38.04 1024 GLU A O 1
ATOM 1244 N N . ALA A 1 195 ? -10.578 -3.460 13.534 1.00 33.63 1025 ALA A N 1
ATOM 1245 C CA . ALA A 1 195 ? -10.013 -4.778 13.752 1.00 30.08 1025 ALA A CA 1
ATOM 1246 C C . ALA A 1 195 ? -8.927 -4.783 14.810 1.00 36.34 1025 ALA A C 1
ATOM 1247 O O . ALA A 1 195 ? -7.944 -4.006 14.754 1.00 37.31 1025 ALA A O 1
ATOM 1249 N N . LEU A 1 196 ? -9.070 -5.686 15.766 1.00 31.69 1026 LEU A N 1
ATOM 1250 C CA . LEU A 1 196 ? -8.051 -5.857 16.780 1.00 24.71 1026 LEU A CA 1
ATOM 1251 C C . LEU A 1 196 ? -7.455 -7.262 16.707 1.00 31.46 1026 LEU A C 1
ATOM 1252 O O . LEU A 1 196 ? -8.167 -8.260 16.582 1.00 33.45 1026 LEU A O 1
ATOM 1257 N N . LEU A 1 197 ? -6.137 -7.343 16.777 1.00 26.08 1027 LEU A N 1
ATOM 1258 C CA . LEU A 1 197 ? -5.470 -8.633 16.725 1.00 27.09 1027 LEU A CA 1
ATOM 1259 C C . LEU A 1 197 ? -4.915 -9.011 18.075 1.00 28.92 1027 LEU A C 1
ATOM 1260 O O . LEU A 1 197 ? -4.484 -8.140 18.831 1.00 32.43 1027 LEU A O 1
ATOM 1265 N N . GLY A 1 198 ? -4.927 -10.304 18.402 1.00 32.16 1028 GLY A N 1
ATOM 1266 C CA . GLY A 1 198 ? -4.194 -10.778 19.573 1.00 28.27 1028 GLY A CA 1
ATOM 1267 C C . GLY A 1 198 ? -3.343 -12.002 19.289 1.00 35.35 1028 GLY A C 1
ATOM 1268 O O . GLY A 1 198 ? -3.629 -12.764 18.385 1.00 38.20 1028 GLY A O 1
ATOM 1269 N N . THR A 1 199 ? -2.297 -12.197 20.069 1.00 31.30 1029 THR A N 1
ATOM 1270 C CA . THR A 1 199 ? -1.549 -13.446 20.053 1.00 38.28 1029 THR A CA 1
ATOM 1271 C C . THR A 1 199 ? -1.807 -14.126 21.386 1.00 39.51 1029 THR A C 1
ATOM 1272 O O . THR A 1 199 ? -1.976 -13.468 22.409 1.00 42.87 1029 THR A O 1
ATOM 1276 N N . THR A 1 200 ? -1.874 -15.443 21.389 1.00 39.55 1030 THR A N 1
ATOM 1277 C CA . THR A 1 200 ? -2.135 -16.126 22.637 1.00 42.26 1030 THR A CA 1
ATOM 1278 C C . THR A 1 200 ? -1.037 -17.120 22.956 1.00 44.20 1030 THR A C 1
ATOM 1279 O O . THR A 1 200 ? -0.240 -17.507 22.101 1.00 44.18 1030 THR A O 1
ATOM 1283 N N . ILE A 1 201 ? -0.994 -17.505 24.218 1.00 47.14 1031 ILE A N 1
ATOM 1284 C CA . ILE A 1 201 ? -0.086 -18.530 24.692 1.00 49.99 1031 ILE A CA 1
ATOM 1285 C C . ILE A 1 201 ? -0.125 -19.774 23.764 1.00 55.14 1031 ILE A C 1
ATOM 1286 O O . ILE A 1 201 ? 0.873 -20.478 23.622 1.00 57.30 1031 ILE A O 1
ATOM 1291 N N . MET A 1 202 ? -1.251 -20.024 23.089 1.00 50.17 1032 MET A N 1
ATOM 1292 C CA . MET A 1 202 ? -1.317 -21.196 22.220 1.00 50.93 1032 MET A CA 1
ATOM 1293 C C . MET A 1 202 ? -0.639 -21.057 20.853 1.00 50.22 1032 MET A C 1
ATOM 1294 O O . MET A 1 202 ? -0.835 -21.895 19.991 1.00 50.47 1032 MET A O 1
ATOM 1299 N N . ASN A 1 203 ? 0.170 -20.025 20.658 1.00 47.42 1033 ASN A N 1
ATOM 1300 C CA . ASN A 1 203 ? 0.673 -19.707 19.326 1.00 47.29 1033 ASN A CA 1
ATOM 1301 C C . ASN A 1 203 ? -0.451 -19.441 18.321 1.00 50.40 1033 ASN A C 1
ATOM 1302 O O . ASN A 1 203 ? -0.290 -19.645 17.126 1.00 50.01 1033 ASN A O 1
ATOM 1307 N N . ASN A 1 204 ? -1.589 -18.989 18.834 1.00 45.78 1034 ASN A N 1
ATOM 1308 C CA . ASN A 1 204 ? -2.683 -18.563 18.005 1.00 45.02 1034 ASN A CA 1
ATOM 1309 C C . ASN A 1 204 ? -2.757 -17.053 17.883 1.00 43.74 1034 ASN A C 1
ATOM 1310 O O . ASN A 1 204 ? -2.371 -16.318 18.787 1.00 42.95 1034 ASN A O 1
ATOM 1315 N N . ILE A 1 205 ? -3.298 -16.627 16.751 1.00 42.27 1035 ILE A N 1
ATOM 1316 C CA . ILE A 1 205 ? -3.660 -15.261 16.486 1.00 39.97 1035 ILE A CA 1
ATOM 1317 C C . ILE A 1 205 ? -5.186 -15.171 16.435 1.00 41.03 1035 ILE A C 1
ATOM 1318 O O . ILE A 1 205 ? -5.845 -15.950 15.741 1.00 43.79 1035 ILE A O 1
ATOM 1323 N N . VAL A 1 206 ? -5.738 -14.229 17.184 1.00 34.57 1036 VAL A N 1
ATOM 1324 C CA . VAL A 1 206 ? -7.173 -13.952 17.201 1.00 31.97 1036 VAL A CA 1
ATOM 1325 C C . VAL A 1 206 ? -7.441 -12.583 16.609 1.00 26.48 1036 VAL A C 1
ATOM 1326 O O . VAL A 1 206 ? -6.615 -11.667 16.745 1.00 35.08 1036 VAL A O 1
ATOM 1330 N N . ILE A 1 207 ? -8.582 -12.426 15.950 1.00 27.83 1037 ILE A N 1
ATOM 1331 C CA . ILE A 1 207 ? -9.045 -11.131 15.472 1.00 25.03 1037 ILE A CA 1
ATOM 1332 C C . ILE A 1 207 ? -10.428 -10.816 16.070 1.00 32.23 1037 ILE A C 1
ATOM 1333 O O . ILE A 1 207 ? -11.329 -11.641 15.979 1.00 32.75 1037 ILE A O 1
ATOM 1338 N N . TRP A 1 208 ? -10.608 -9.625 16.640 1.00 29.03 1038 TRP A N 1
ATOM 1339 C CA . TRP A 1 208 ? -11.932 -9.152 17.079 1.00 30.97 1038 TRP A CA 1
ATOM 1340 C C . TRP A 1 208 ? -12.360 -7.995 16.192 1.00 32.00 1038 TRP A C 1
ATOM 1341 O O . TRP A 1 208 ? -11.536 -7.284 15.622 1.00 30.66 1038 TRP A O 1
ATOM 1352 N N . ASN A 1 209 ? -13.663 -7.809 16.112 1.00 28.38 1039 ASN A N 1
ATOM 1353 C CA . ASN A 1 209 ? -14.306 -6.615 15.615 1.00 27.20 1039 ASN A CA 1
ATOM 1354 C C . ASN A 1 209 ? -14.483 -5.668 16.798 1.00 34.08 1039 ASN A C 1
ATOM 1355 O O . ASN A 1 209 ? -15.198 -5.983 17.754 1.00 40.86 1039 ASN A O 1
ATOM 1360 N N . LEU A 1 210 ? -13.816 -4.529 16.772 1.00 38.49 1040 LEU A N 1
ATOM 1361 C CA . LEU A 1 210 ? -13.844 -3.600 17.898 1.00 38.44 1040 LEU A CA 1
ATOM 1362 C C . LEU A 1 210 ? -15.234 -3.032 18.113 1.00 41.34 1040 LEU A C 1
ATOM 1363 O O . LEU A 1 210 ? -15.566 -2.538 19.187 1.00 41.95 1040 LEU A O 1
ATOM 1368 N N . LYS A 1 211 ? -16.060 -3.106 17.092 1.00 40.60 1041 LYS A N 1
ATOM 1369 C CA . LYS A 1 211 ? -17.357 -2.475 17.214 1.00 46.50 1041 LYS A CA 1
ATOM 1370 C C . LYS A 1 211 ? -18.339 -3.405 17.950 1.00 43.36 1041 LYS A C 1
ATOM 1371 O O . LYS A 1 211 ? -19.000 -3.019 18.918 1.00 45.75 1041 LYS A O 1
ATOM 1374 N N . THR A 1 212 ? -18.403 -4.649 17.515 1.00 41.81 1042 THR A N 1
ATOM 1375 C CA . THR A 1 212 ? -19.412 -5.550 18.041 1.00 41.06 1042 THR A CA 1
ATOM 1376 C C . THR A 1 212 ? -18.905 -6.314 19.267 1.00 42.15 1042 THR A C 1
ATOM 1377 O O . THR A 1 212 ? -19.701 -6.854 20.020 1.00 39.86 1042 THR A O 1
ATOM 1381 N N . GLY A 1 213 ? -17.583 -6.386 19.440 1.00 36.75 1043 GLY A N 1
ATOM 1382 C CA . GLY A 1 213 ? -16.991 -7.158 20.515 1.00 31.94 1043 GLY A CA 1
ATOM 1383 C C . GLY A 1 213 ? -16.727 -8.587 20.104 1.00 29.58 1043 GLY A C 1
ATOM 1384 O O . GLY A 1 213 ? -16.068 -9.339 20.815 1.00 32.50 1043 GLY A O 1
ATOM 1385 N N . GLN A 1 214 ? -17.225 -8.971 18.943 1.00 31.43 1044 GLN A N 1
ATOM 1386 C CA . GLN A 1 214 ? -17.106 -10.359 18.503 1.00 31.13 1044 GLN A CA 1
ATOM 1387 C C . GLN A 1 214 ? -15.693 -10.848 18.196 1.00 32.43 1044 GLN A C 1
ATOM 1388 O O . GLN A 1 214 ? -14.865 -10.137 17.623 1.00 34.08 1044 GLN A O 1
ATOM 1394 N N . LEU A 1 215 ? -15.439 -12.082 18.577 1.00 27.59 1045 LEU A N 1
ATOM 1395 C CA . LEU A 1 215 ? -14.232 -12.766 18.211 1.00 33.26 1045 LEU A CA 1
ATOM 1396 C C . LEU A 1 215 ? -14.434 -13.389 16.819 1.00 39.23 1045 LEU A C 1
ATOM 1397 O O . LEU A 1 215 ? -15.174 -14.362 16.689 1.00 44.58 1045 LEU A O 1
ATOM 1402 N N . LEU A 1 216 ? -13.813 -12.828 15.780 1.00 34.47 1046 LEU A N 1
ATOM 1403 C CA . LEU A 1 216 ? -14.125 -13.216 14.389 1.00 34.73 1046 LEU A CA 1
ATOM 1404 C C . LEU A 1 216 ? -13.391 -14.457 13.926 1.00 38.04 1046 LEU A C 1
ATOM 1405 O O . LEU A 1 216 ? -13.830 -15.152 13.037 1.00 46.98 1046 LEU A O 1
ATOM 1410 N N . LYS A 1 217 ? -12.245 -14.729 14.502 1.00 40.20 1047 LYS A N 1
ATOM 1411 C CA . LYS A 1 217 ? -11.425 -15.748 13.907 1.00 42.72 1047 LYS A CA 1
ATOM 1412 C C . LYS A 1 217 ? -10.270 -16.069 14.823 1.00 38.49 1047 LYS A C 1
ATOM 1413 O O . LYS A 1 217 ? -9.695 -15.179 15.458 1.00 41.98 1047 LYS A O 1
ATOM 1419 N N . LYS A 1 218 ? -9.944 -17.348 14.904 1.00 41.13 1048 LYS A N 1
ATOM 1420 C CA . LYS A 1 218 ? -8.769 -17.814 15.605 1.00 40.85 1048 LYS A CA 1
ATOM 1421 C C . LYS A 1 218 ? -7.912 -18.616 14.611 1.00 48.11 1048 LYS A C 1
ATOM 1422 O O . LYS A 1 218 ? -8.428 -19.408 13.830 1.00 51.35 1048 LYS A O 1
ATOM 1428 N N . MET A 1 219 ? -6.604 -18.397 14.595 1.00 45.72 1049 MET A N 1
ATOM 1429 C CA . MET A 1 219 ? -5.790 -19.011 13.553 1.00 45.87 1049 MET A CA 1
ATOM 1430 C C . MET A 1 219 ? -4.479 -19.460 14.134 1.00 46.29 1049 MET A C 1
ATOM 1431 O O . MET A 1 219 ? -3.722 -18.646 14.662 1.00 49.12 1049 MET A O 1
ATOM 1436 N N . HIS A 1 220 ? -4.199 -20.751 14.055 1.00 50.56 1050 HIS A N 1
ATOM 1437 C CA . HIS A 1 220 ? -2.927 -21.232 14.563 1.00 54.60 1050 HIS A CA 1
ATOM 1438 C C . HIS A 1 220 ? -1.783 -20.921 13.635 1.00 55.25 1050 HIS A C 1
ATOM 1439 O O . HIS A 1 220 ? -1.893 -21.084 12.428 1.00 59.69 1050 HIS A O 1
ATOM 1446 N N . ILE A 1 221 ? -0.677 -20.476 14.214 1.00 54.67 1051 ILE A N 1
ATOM 1447 C CA . ILE A 1 221 ? 0.538 -20.231 13.465 1.00 55.15 1051 ILE A CA 1
ATOM 1448 C C . ILE A 1 221 ? 1.487 -21.394 13.650 1.00 62.21 1051 ILE A C 1
ATOM 1449 O O . ILE A 1 221 ? 1.679 -21.881 14.768 1.00 58.09 1051 ILE A O 1
ATOM 1454 N N . ASP A 1 222 ? 2.092 -21.826 12.554 1.00 65.80 1052 ASP A N 1
ATOM 1455 C CA . ASP A 1 222 ? 2.994 -22.963 12.608 1.00 71.72 1052 ASP A CA 1
ATOM 1456 C C . ASP A 1 222 ? 3.714 -23.007 13.958 1.00 74.67 1052 ASP A C 1
ATOM 1457 O O . ASP A 1 222 ? 4.360 -22.029 14.379 1.00 71.40 1052 ASP A O 1
ATOM 1462 N N . ASP A 1 223 ? 3.564 -24.168 14.607 1.00 77.83 1053 ASP A N 1
ATOM 1463 C CA . ASP A 1 223 ? 3.833 -24.400 16.027 1.00 74.28 1053 ASP A CA 1
ATOM 1464 C C . ASP A 1 223 ? 5.210 -23.924 16.429 1.00 81.93 1053 ASP A C 1
ATOM 1465 O O . ASP A 1 223 ? 5.660 -24.166 17.550 1.00 88.89 1053 ASP A O 1
ATOM 1470 N N . SER A 1 224 ? 5.874 -23.280 15.477 1.00 77.64 1054 SER A N 1
ATOM 1471 C CA . SER A 1 224 ? 7.092 -22.539 15.690 1.00 77.86 1054 SER A CA 1
ATOM 1472 C C . SER A 1 224 ? 7.938 -22.682 14.431 1.00 81.08 1054 SER A C 1
ATOM 1473 O O . SER A 1 224 ? 7.926 -23.728 13.775 1.00 80.68 1054 SER A O 1
ATOM 1475 N N . TYR A 1 225 ? 8.629 -21.603 14.073 1.00 82.57 1055 TYR A N 1
ATOM 1476 C CA . TYR A 1 225 ? 8.524 -20.359 14.833 1.00 80.07 1055 TYR A CA 1
ATOM 1477 C C . TYR A 1 225 ? 7.244 -19.584 14.478 1.00 80.10 1055 TYR A C 1
ATOM 1478 O O . TYR A 1 225 ? 6.962 -19.359 13.291 1.00 75.54 1055 TYR A O 1
ATOM 1480 N N . GLN A 1 226 ? 6.467 -19.151 15.476 1.00 74.30 1056 GLN A N 1
ATOM 1481 C CA . GLN A 1 226 ? 6.779 -19.092 16.922 1.00 74.30 1056 GLN A CA 1
ATOM 1482 C C . GLN A 1 226 ? 6.974 -17.639 17.326 1.00 76.01 1056 GLN A C 1
ATOM 1483 O O . GLN A 1 226 ? 8.001 -17.014 17.052 1.00 79.52 1056 GLN A O 1
ATOM 1485 N N . ALA A 1 227 ? 5.954 -17.134 17.998 1.00 73.85 1057 ALA A N 1
ATOM 1486 C CA . ALA A 1 227 ? 5.823 -15.751 18.379 1.00 67.18 1057 ALA A CA 1
ATOM 1487 C C . ALA A 1 227 ? 4.334 -15.596 18.237 1.00 63.72 1057 ALA A C 1
ATOM 1488 O O . ALA A 1 227 ? 3.788 -16.066 17.246 1.00 65.29 1057 ALA A O 1
ATOM 1490 N N . SER A 1 228 ? 3.637 -15.050 19.231 1.00 62.63 1058 SER A N 1
ATOM 1491 C CA . SER A 1 228 ? 4.135 -14.708 20.573 1.00 66.08 1058 SER A CA 1
ATOM 1492 C C . SER A 1 228 ? 4.144 -13.192 20.772 1.00 59.93 1058 SER A C 1
ATOM 1493 O O . SER A 1 228 ? 3.334 -12.667 21.521 1.00 58.94 1058 SER A O 1
ATOM 1495 N N . VAL A 1 229 ? 5.045 -12.474 20.119 1.00 56.20 1059 VAL A N 1
ATOM 1496 C CA . VAL A 1 229 ? 4.953 -11.038 20.243 1.00 51.33 1059 VAL A CA 1
ATOM 1497 C C . VAL A 1 229 ? 4.741 -10.414 18.894 1.00 50.87 1059 VAL A C 1
ATOM 1498 O O . VAL A 1 229 ? 5.622 -10.479 18.032 1.00 52.69 1059 VAL A O 1
ATOM 1502 N N . CYS A 1 230 ? 3.566 -9.807 18.715 1.00 42.98 1060 CYS A N 1
ATOM 1503 C CA . CYS A 1 230 ? 3.305 -9.109 17.483 1.00 40.67 1060 CYS A CA 1
ATOM 1504 C C . CYS A 1 230 ? 3.662 -7.660 17.677 1.00 45.13 1060 CYS A C 1
ATOM 1505 O O . CYS A 1 230 ? 3.184 -7.017 18.619 1.00 42.39 1060 CYS A O 1
ATOM 1508 N N . HIS A 1 231 ? 4.491 -7.148 16.763 1.00 37.83 1061 HIS A N 1
ATOM 1509 C CA . HIS A 1 231 ? 4.960 -5.777 16.864 1.00 39.66 1061 HIS A CA 1
ATOM 1510 C C . HIS A 1 231 ? 4.107 -4.876 16.001 1.00 42.54 1061 HIS A C 1
ATOM 1511 O O . HIS A 1 231 ? 3.955 -3.684 16.278 1.00 42.38 1061 HIS A O 1
ATOM 1518 N N . LYS A 1 232 ? 3.502 -5.463 14.978 1.00 38.97 1062 LYS A N 1
ATOM 1519 C CA . LYS A 1 232 ? 2.734 -4.673 14.051 1.00 38.81 1062 LYS A CA 1
ATOM 1520 C C . LYS A 1 232 ? 1.915 -5.611 13.200 1.00 36.78 1062 LYS A C 1
ATOM 1521 O O . LYS A 1 232 ? 2.401 -6.695 12.860 1.00 36.73 1062 LYS A O 1
ATOM 1527 N N . ALA A 1 233 ? 0.699 -5.195 12.833 1.00 31.49 1063 ALA A N 1
ATOM 1528 C CA . ALA A 1 233 ? -0.093 -5.998 11.892 1.00 39.56 1063 ALA A CA 1
ATOM 1529 C C . ALA A 1 233 ? -0.705 -5.130 10.803 1.00 33.56 1063 ALA A C 1
ATOM 1530 O O . ALA A 1 233 ? -1.142 -4.022 11.075 1.00 37.49 1063 ALA A O 1
ATOM 1532 N N . TYR A 1 234 ? -0.744 -5.625 9.570 1.00 35.37 1064 TYR A N 1
ATOM 1533 C CA . TYR A 1 234 ? -1.278 -4.824 8.465 1.00 41.84 1064 TYR A CA 1
ATOM 1534 C C . TYR A 1 234 ? -2.283 -5.613 7.655 1.00 38.75 1064 TYR A C 1
ATOM 1535 O O . TYR A 1 234 ? -2.111 -6.804 7.426 1.00 34.46 1064 TYR A O 1
ATOM 1544 N N . SER A 1 235 ? -3.293 -4.910 7.167 1.00 36.22 1065 SER A N 1
ATOM 1545 C CA . SER A 1 235 ? -4.198 -5.446 6.179 1.00 36.62 1065 SER A CA 1
ATOM 1546 C C . SER A 1 235 ? -3.942 -4.814 4.811 1.00 44.48 1065 SER A C 1
ATOM 1547 O O . SER A 1 235 ? -3.833 -3.594 4.689 1.00 43.50 1065 SER A O 1
ATOM 1550 N N . GLU A 1 236 ? -3.864 -5.662 3.794 1.00 38.85 1066 GLU A N 1
ATOM 1551 C CA . GLU A 1 236 ? -3.683 -5.238 2.424 1.00 43.37 1066 GLU A CA 1
ATOM 1552 C C . GLU A 1 236 ? -4.319 -6.330 1.565 1.00 43.06 1066 GLU A C 1
ATOM 1553 O O . GLU A 1 236 ? -4.090 -7.529 1.789 1.00 39.10 1066 GLU A O 1
ATOM 1559 N N . MET A 1 237 ? -5.137 -5.932 0.600 1.00 38.97 1067 MET A N 1
ATOM 1560 C CA . MET A 1 237 ? -5.718 -6.895 -0.342 1.00 41.44 1067 MET A CA 1
ATOM 1561 C C . MET A 1 237 ? -6.207 -8.210 0.296 1.00 46.12 1067 MET A C 1
ATOM 1562 O O . MET A 1 237 ? -5.854 -9.298 -0.160 1.00 44.45 1067 MET A O 1
ATOM 1567 N N . GLY A 1 238 ? -7.012 -8.109 1.354 1.00 45.28 1068 GLY A N 1
ATOM 1568 C CA . GLY A 1 238 ? -7.573 -9.295 1.984 1.00 46.62 1068 GLY A CA 1
ATOM 1569 C C . GLY A 1 238 ? -6.539 -10.251 2.572 1.00 46.19 1068 GLY A C 1
ATOM 1570 O O . GLY A 1 238 ? -6.842 -11.398 2.869 1.00 39.65 1068 GLY A O 1
ATOM 1571 N N . LEU A 1 239 ? -5.304 -9.790 2.730 1.00 39.12 1069 LEU A N 1
ATOM 1572 C CA . LEU A 1 239 ? -4.314 -10.609 3.420 1.00 40.43 1069 LEU A CA 1
ATOM 1573 C C . LEU A 1 239 ? -3.873 -9.924 4.725 1.00 39.65 1069 LEU A C 1
ATOM 1574 O O . LEU A 1 239 ? -4.059 -8.735 4.883 1.00 39.51 1069 LEU A O 1
ATOM 1579 N N . LEU A 1 240 ? -3.362 -10.691 5.687 1.00 41.97 1070 LEU A N 1
ATOM 1580 C CA . LEU A 1 240 ? -2.845 -10.105 6.912 1.00 37.91 1070 LEU A CA 1
ATOM 1581 C C . LEU A 1 240 ? -1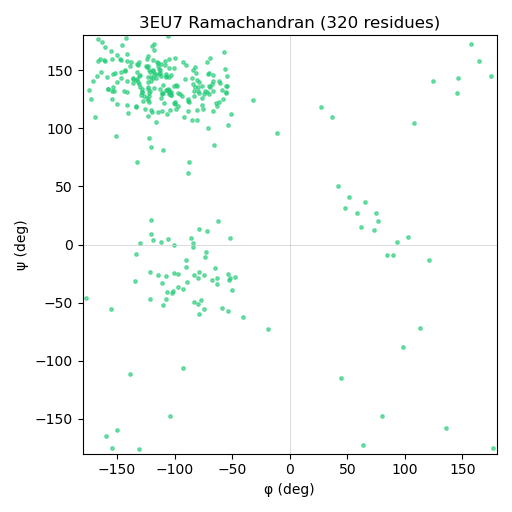.334 -10.222 6.964 1.00 38.44 1070 LEU A C 1
ATOM 1582 O O . LEU A 1 240 ? -0.781 -11.315 6.819 1.00 37.58 1070 LEU A O 1
ATOM 1587 N N . PHE A 1 241 ? -0.693 -9.096 7.255 1.00 35.63 1071 PHE A N 1
ATOM 1588 C CA . PHE A 1 241 ? 0.747 -9.015 7.330 1.00 40.21 1071 PHE A CA 1
ATOM 1589 C C . PHE A 1 241 ? 1.147 -8.796 8.785 1.00 37.71 1071 PHE A C 1
ATOM 1590 O O . PHE A 1 241 ? 0.798 -7.788 9.408 1.00 36.97 1071 PHE A O 1
ATOM 1598 N N . ILE A 1 242 ? 1.836 -9.778 9.342 1.00 30.92 1072 ILE A N 1
ATOM 1599 C CA . ILE A 1 242 ? 2.100 -9.771 10.785 1.00 35.85 1072 ILE A CA 1
ATOM 1600 C C . ILE A 1 242 ? 3.610 -9.817 11.141 1.00 38.21 1072 ILE A C 1
ATOM 1601 O O . ILE A 1 242 ? 4.321 -10.740 10.748 1.00 35.86 1072 ILE A O 1
ATOM 1606 N N . VAL A 1 243 ? 4.083 -8.822 11.886 1.00 39.27 1073 VAL A N 1
ATOM 1607 C CA . VAL A 1 243 ? 5.501 -8.757 12.257 1.00 37.15 1073 VAL A CA 1
ATOM 1608 C C . VAL A 1 243 ? 5.710 -9.328 13.658 1.00 38.47 1073 VAL A C 1
ATOM 1609 O O . VAL A 1 243 ? 5.132 -8.830 14.631 1.00 44.24 1073 VAL A O 1
ATOM 1613 N N . LEU A 1 244 ? 6.504 -10.390 13.7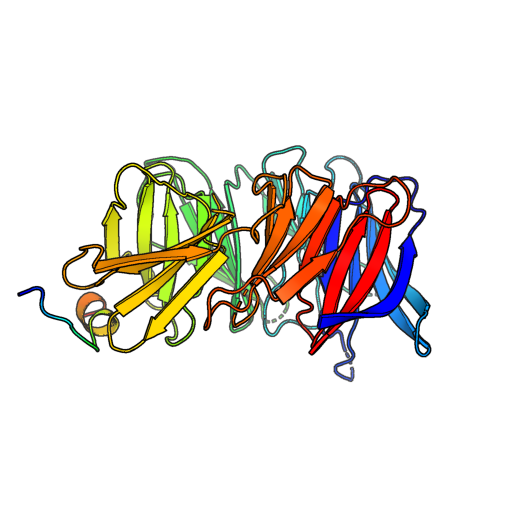58 1.00 39.69 1074 LEU A N 1
ATOM 1614 C CA . LEU A 1 244 ? 6.824 -11.034 15.048 1.00 45.75 1074 LEU A CA 1
ATOM 1615 C C . LEU A 1 244 ? 8.308 -10.961 15.328 1.00 49.68 1074 LEU A C 1
ATOM 1616 O O . LEU A 1 244 ? 9.088 -10.678 14.403 1.00 40.00 1074 LEU A O 1
ATOM 1621 N N . SER A 1 245 ? 8.708 -11.278 16.571 1.00 49.96 1075 SER A N 1
ATOM 1622 C CA . SER A 1 245 ? 10.135 -11.224 16.926 1.00 53.30 1075 SER A CA 1
ATOM 1623 C C . SER A 1 245 ? 10.773 -12.525 17.435 1.00 64.15 1075 SER A C 1
ATOM 1624 O O . SER A 1 245 ? 10.233 -13.189 18.345 1.00 60.97 1075 SER A O 1
ATOM 1627 N N . HIS A 1 246 ? 11.940 -12.841 16.846 1.00 56.36 1076 HIS A N 1
ATOM 1628 C CA . HIS A 1 246 ? 12.702 -14.076 17.099 1.00 59.93 1076 HIS A CA 1
ATOM 1629 C C . HIS A 1 246 ? 13.751 -13.903 18.196 1.00 62.03 1076 HIS A C 1
ATOM 1630 O O . HIS A 1 246 ? 14.209 -14.883 18.784 1.00 69.01 1076 HIS A O 1
ATOM 1632 N N . PRO A 1 258 ? 17.914 -14.109 12.098 1.00 65.10 1088 PRO A N 1
ATOM 1633 C CA . PRO A 1 258 ? 16.515 -13.664 12.076 1.00 64.22 1088 PRO A CA 1
ATOM 1634 C C . PRO A 1 258 ? 16.161 -12.878 13.340 1.00 59.31 1088 PRO A C 1
ATOM 1635 O O . PRO A 1 258 ? 16.058 -13.467 14.414 1.00 66.12 1088 PRO A O 1
ATOM 1639 N N . VAL A 1 259 ? 15.955 -11.574 13.211 1.00 53.60 1089 VAL A N 1
ATOM 1640 C CA . VAL A 1 259 ? 15.576 -10.758 14.357 1.00 54.96 1089 VAL A CA 1
ATOM 1641 C C . VAL A 1 259 ? 14.075 -10.452 14.359 1.00 48.73 1089 VAL A C 1
ATOM 1642 O O . VAL A 1 259 ? 13.455 -10.452 15.417 1.00 52.24 1089 VAL A O 1
ATOM 1646 N N . PHE A 1 260 ? 13.505 -10.180 13.181 1.00 40.18 1090 PHE A N 1
ATOM 1647 C CA . PHE A 1 260 ? 12.049 -10.105 13.007 1.00 46.49 1090 PHE A CA 1
ATOM 1648 C C . PHE A 1 260 ? 11.577 -11.046 11.891 1.00 47.67 1090 PHE A C 1
ATOM 1649 O O . PHE A 1 260 ? 12.326 -11.323 10.945 1.00 46.46 1090 PHE A O 1
ATOM 1657 N N . GLN A 1 261 ? 10.319 -11.487 11.993 1.00 46.72 1091 GLN A N 1
ATOM 1658 C CA . GLN A 1 261 ? 9.651 -12.274 10.953 1.00 46.51 1091 GLN A CA 1
ATOM 1659 C C . GLN A 1 261 ? 8.370 -11.572 10.502 1.00 47.18 1091 GLN A C 1
ATOM 1660 O O . GLN A 1 261 ? 7.618 -11.015 11.316 1.00 48.48 1091 GLN A O 1
ATOM 1666 N N . LEU A 1 262 ? 8.117 -11.601 9.206 1.00 41.32 1092 LEU A N 1
ATOM 1667 C CA . LEU A 1 262 ? 6.856 -11.129 8.671 1.00 42.36 1092 LEU A CA 1
ATOM 1668 C C . LEU A 1 262 ? 6.055 -12.370 8.251 1.00 47.75 1092 LEU A C 1
ATOM 1669 O O . LEU A 1 262 ? 6.486 -13.070 7.320 1.00 44.01 1092 LEU A O 1
ATOM 1674 N N . ILE A 1 263 ? 4.940 -12.673 8.941 1.00 35.81 1093 ILE A N 1
ATOM 1675 C CA . ILE A 1 263 ? 4.022 -13.738 8.465 1.00 40.88 1093 ILE A CA 1
ATOM 1676 C C . ILE A 1 263 ? 2.818 -13.164 7.706 1.00 41.04 1093 ILE A C 1
ATOM 1677 O O . ILE A 1 263 ? 2.262 -12.134 8.050 1.00 40.69 1093 ILE A O 1
ATOM 1682 N N . VAL A 1 264 ? 2.495 -13.822 6.615 1.00 42.15 1094 VAL A N 1
ATOM 1683 C CA . VAL A 1 264 ? 1.423 -13.425 5.757 1.00 38.42 1094 VAL A CA 1
ATOM 1684 C C . VAL A 1 264 ? 0.363 -14.507 5.899 1.00 40.26 1094 VAL A C 1
ATOM 1685 O O . VAL A 1 264 ? 0.648 -15.686 5.777 1.00 39.92 1094 VAL A O 1
ATOM 1689 N N . ILE A 1 265 ? -0.851 -14.087 6.229 1.00 40.77 1095 ILE A N 1
ATOM 1690 C CA . ILE A 1 265 ? -1.925 -15.022 6.501 1.00 40.42 1095 ILE A CA 1
ATOM 1691 C C . ILE A 1 265 ? -3.164 -14.629 5.731 1.00 43.74 1095 ILE A C 1
ATOM 1692 O O . ILE A 1 265 ? -3.534 -13.456 5.647 1.00 42.55 1095 ILE A O 1
ATOM 1697 N N . ASN A 1 266 ? -3.822 -15.624 5.178 1.00 47.18 1096 ASN A N 1
ATOM 1698 C CA . ASN A 1 266 ? -5.091 -15.402 4.537 1.00 45.66 1096 ASN A CA 1
ATOM 1699 C C . ASN A 1 266 ? -6.128 -15.632 5.613 1.00 42.74 1096 ASN A C 1
ATOM 1700 O O . ASN A 1 266 ? -6.320 -16.760 6.046 1.00 44.95 1096 ASN A O 1
ATOM 1705 N N . PRO A 1 267 ? -6.780 -14.562 6.065 1.00 40.79 1097 PRO A N 1
ATOM 1706 C CA . PRO A 1 267 ? -7.752 -14.580 7.169 1.00 43.55 1097 PRO A CA 1
ATOM 1707 C C . PRO A 1 267 ? -8.986 -15.440 6.859 1.00 52.62 1097 PRO A C 1
ATOM 1708 O O . PRO A 1 267 ? -9.575 -15.951 7.799 1.00 52.09 1097 PRO A O 1
ATOM 1712 N N . LYS A 1 268 ? -9.378 -15.571 5.587 1.00 52.37 1098 LYS A N 1
ATOM 1713 C CA . LYS A 1 268 ? -10.580 -16.324 5.226 1.00 52.28 1098 LYS A CA 1
ATOM 1714 C C . LYS A 1 268 ? -10.303 -17.823 5.287 1.00 52.99 1098 LYS A C 1
ATOM 1715 O O . LYS A 1 268 ? -11.082 -18.579 5.871 1.00 51.78 1098 LYS A O 1
ATOM 1721 N N . THR A 1 269 ? -9.194 -18.259 4.699 1.00 50.01 1099 THR A N 1
ATOM 1722 C CA . THR A 1 269 ? -8.823 -19.662 4.835 1.00 47.67 1099 THR A CA 1
ATOM 1723 C C . THR A 1 269 ? -8.181 -19.970 6.179 1.00 48.71 1099 THR A C 1
ATOM 1724 O O . THR A 1 269 ? -8.181 -21.119 6.587 1.00 48.96 1099 THR A O 1
ATOM 1728 N N . THR A 1 270 ? -7.605 -18.965 6.841 1.00 46.24 1100 THR A N 1
ATOM 1729 C CA . THR A 1 270 ? -6.903 -19.207 8.082 1.00 44.60 1100 THR A CA 1
ATOM 1730 C C . THR A 1 270 ? -5.454 -19.648 7.821 1.00 50.90 1100 THR A C 1
ATOM 1731 O O . THR A 1 270 ? -4.634 -19.729 8.738 1.00 51.71 1100 THR A O 1
ATOM 1735 N N . LEU A 1 271 ? -5.127 -19.914 6.566 1.00 50.55 1101 LEU A N 1
ATOM 1736 C CA . LEU A 1 271 ? -3.835 -20.514 6.246 1.00 47.80 1101 LEU A CA 1
ATOM 1737 C C . LEU A 1 271 ? -2.758 -19.449 6.125 1.00 49.59 1101 LEU A C 1
ATOM 1738 O O . LEU A 1 271 ? -3.014 -18.337 5.639 1.00 47.09 1101 LEU A O 1
ATOM 1743 N N . SER A 1 272 ? -1.561 -19.795 6.585 1.00 48.83 1102 SER A N 1
ATOM 1744 C CA . SER A 1 272 ? -0.412 -18.912 6.482 1.00 50.30 1102 SER A CA 1
ATOM 1745 C C . SER A 1 272 ? 0.160 -19.096 5.089 1.00 49.91 1102 SER A C 1
ATOM 1746 O O . SER A 1 272 ? 0.352 -20.222 4.656 1.00 53.52 1102 SER A O 1
ATOM 1749 N N . VAL A 1 273 ? 0.429 -17.988 4.401 1.00 50.79 1103 VAL A N 1
ATOM 1750 C CA . VAL A 1 273 ? 0.701 -18.009 2.966 1.00 52.21 1103 VAL A CA 1
ATOM 1751 C C . VAL A 1 273 ? 2.143 -17.661 2.601 1.00 53.00 1103 VAL A C 1
ATOM 1752 O O . VAL A 1 273 ? 2.482 -17.586 1.429 1.00 50.55 1103 VAL A O 1
ATOM 1756 N N . GLY A 1 274 ? 2.985 -17.433 3.596 1.00 55.07 1104 GLY A N 1
ATOM 1757 C CA . GLY A 1 274 ? 4.380 -17.145 3.336 1.00 49.39 1104 GLY A CA 1
ATOM 1758 C C . GLY A 1 274 ? 4.960 -16.405 4.514 1.00 53.50 1104 GLY A C 1
ATOM 1759 O O . GLY A 1 274 ? 4.225 -15.991 5.424 1.00 51.11 1104 GLY A O 1
ATOM 1760 N N . VAL A 1 275 ? 6.271 -16.217 4.481 1.00 48.27 1105 VAL A N 1
ATOM 1761 C CA . VAL A 1 275 ? 7.031 -15.686 5.597 1.00 49.58 1105 VAL A CA 1
ATOM 1762 C C . VAL A 1 275 ? 8.295 -15.005 5.099 1.00 55.46 1105 VAL A C 1
ATOM 1763 O O . VAL A 1 275 ? 9.101 -15.647 4.406 1.00 47.55 1105 VAL A O 1
ATOM 1767 N N . MET A 1 276 ? 8.481 -13.742 5.489 1.00 49.70 1106 MET A N 1
ATOM 1768 C CA . MET A 1 276 ? 9.701 -12.999 5.191 1.00 48.75 1106 MET A CA 1
ATOM 1769 C C . MET A 1 276 ? 10.623 -12.888 6.416 1.00 54.72 1106 MET A C 1
ATOM 1770 O O . MET A 1 276 ? 10.151 -12.815 7.573 1.00 47.26 1106 MET A O 1
ATOM 1775 N N . LEU A 1 277 ? 11.936 -12.897 6.149 1.00 47.90 1107 LEU A N 1
ATOM 1776 C CA . LEU A 1 277 ? 12.952 -12.777 7.189 1.00 52.91 1107 LEU A CA 1
ATOM 1777 C C . LEU A 1 277 ? 13.724 -11.452 7.197 1.00 52.33 1107 LEU A C 1
ATOM 1778 O O . LEU A 1 277 ? 14.103 -10.914 6.149 1.00 52.35 1107 LEU A O 1
ATOM 1783 N N . TYR A 1 278 ? 13.918 -10.924 8.398 1.00 50.70 1108 TYR A N 1
ATOM 1784 C CA . TYR A 1 278 ? 14.787 -9.779 8.611 1.00 51.69 1108 TYR A CA 1
ATOM 1785 C C . TYR A 1 278 ? 15.981 -10.195 9.446 1.00 50.00 1108 TYR A C 1
ATOM 1786 O O . TYR A 1 278 ? 15.840 -10.573 10.619 1.00 50.25 1108 TYR A O 1
ATOM 1795 N N . CYS A 1 279 ? 17.156 -10.146 8.833 1.00 55.03 1109 CYS A N 1
ATOM 1796 C CA . CYS A 1 279 ? 18.348 -10.730 9.453 1.00 57.33 1109 CYS A CA 1
ATOM 1797 C C . CYS A 1 279 ? 19.437 -9.674 9.596 1.00 53.93 1109 CYS A C 1
ATOM 1798 O O . CYS A 1 279 ? 19.463 -8.693 8.838 1.00 48.72 1109 CYS A O 1
ATOM 1801 N N . LEU A 1 280 ? 20.323 -9.868 10.576 1.00 58.19 1110 LEU A N 1
ATOM 1802 C CA . LEU A 1 280 ? 21.490 -9.003 10.731 1.00 59.09 1110 LEU A CA 1
ATOM 1803 C C . LEU A 1 280 ? 22.406 -9.222 9.515 1.00 62.17 1110 LEU A C 1
ATOM 1804 O O . LEU A 1 280 ? 22.439 -10.329 8.958 1.00 59.64 1110 LEU A O 1
ATOM 1809 N N . PRO A 1 281 ? 23.099 -8.155 9.064 1.00 60.62 1111 PRO A N 1
ATOM 1810 C CA . PRO A 1 281 ? 24.054 -8.204 7.942 1.00 70.16 1111 PRO A CA 1
ATOM 1811 C C . PRO A 1 281 ? 25.173 -9.226 8.170 1.00 72.85 1111 PRO A C 1
ATOM 1812 O O . PRO A 1 281 ? 25.358 -9.667 9.325 1.00 69.55 1111 PRO A O 1
ATOM 1816 N N . PRO A 1 282 ? 25.922 -9.571 7.090 1.00 78.88 1112 PRO A N 1
ATOM 1817 C CA . PRO A 1 282 ? 27.035 -10.531 7.033 1.00 73.84 1112 PRO A CA 1
ATOM 1818 C C . PRO A 1 282 ? 27.670 -10.878 8.395 1.00 78.45 1112 PRO A C 1
ATOM 1819 O O . PRO A 1 282 ? 27.486 -11.996 8.913 1.00 74.73 1112 PRO A O 1
ATOM 1823 N N . GLY A 1 283 ? 28.428 -9.938 8.958 1.00 73.99 1113 GLY A N 1
ATOM 1824 C CA . GLY A 1 283 ? 28.958 -10.110 10.296 1.00 73.31 1113 GLY A CA 1
ATOM 1825 C C . GLY A 1 283 ? 28.157 -9.259 11.259 1.00 82.57 1113 GLY A C 1
ATOM 1826 O O . GLY A 1 283 ? 28.131 -8.028 11.136 1.00 83.73 1113 GLY A O 1
ATOM 1827 N N . GLN A 1 284 ? 27.465 -9.908 12.191 1.00 78.82 1114 GLN A N 1
ATOM 1828 C CA . GLN A 1 284 ? 26.832 -9.185 13.284 1.00 70.30 1114 GLN A CA 1
ATOM 1829 C C . GLN A 1 284 ? 26.330 -10.104 14.370 1.00 70.40 1114 GLN A C 1
ATOM 1830 O O . GLN A 1 284 ? 25.353 -10.827 14.188 1.00 72.70 1114 GLN A O 1
ATOM 1836 N N . ALA A 1 285 ? 27.001 -10.064 15.511 1.00 70.52 1115 ALA A N 1
ATOM 1837 C CA . ALA A 1 285 ? 26.609 -10.895 16.630 1.00 68.74 1115 ALA A CA 1
ATOM 1838 C C . ALA A 1 285 ? 25.322 -10.337 17.201 1.00 67.71 1115 ALA A C 1
ATOM 1839 O O . ALA A 1 285 ? 25.025 -9.154 17.023 1.00 67.29 1115 ALA A O 1
ATOM 1841 N N . GLY A 1 286 ? 24.566 -11.186 17.885 1.00 63.43 1116 GLY A N 1
ATOM 1842 C CA . GLY A 1 286 ? 23.429 -10.722 18.654 1.00 67.89 1116 GLY A CA 1
ATOM 1843 C C . GLY A 1 286 ? 22.115 -11.385 18.293 1.00 68.49 1116 GLY A C 1
ATOM 1844 O O . GLY A 1 286 ? 21.834 -11.639 17.120 1.00 71.14 1116 GLY A O 1
ATOM 1845 N N . ARG A 1 287 ? 21.314 -11.658 19.319 1.00 64.41 1117 ARG A N 1
ATOM 1846 C CA . ARG A 1 287 ? 19.950 -12.153 19.150 1.00 63.16 1117 ARG A CA 1
ATOM 1847 C C . ARG A 1 287 ? 18.923 -11.068 19.515 1.00 59.97 1117 ARG A C 1
ATOM 1848 O O . ARG A 1 287 ? 19.226 -10.147 20.273 1.00 55.42 1117 ARG A O 1
ATOM 1850 N N . PHE A 1 288 ? 17.704 -11.186 18.996 1.00 56.81 1118 PHE A N 1
ATOM 1851 C CA . PHE A 1 288 ? 16.652 -10.237 19.364 1.00 54.95 1118 PHE A CA 1
ATOM 1852 C C . PHE A 1 288 ? 16.481 -10.206 20.866 1.00 55.65 1118 PHE A C 1
ATOM 1853 O O . PHE A 1 288 ? 16.436 -11.249 21.528 1.00 56.16 1118 PHE A O 1
ATOM 1861 N N . LEU A 1 289 ? 16.351 -9.015 21.417 1.00 50.46 1119 LEU A N 1
ATOM 1862 C CA . LEU A 1 289 ? 16.116 -8.931 22.841 1.00 52.11 1119 LEU A CA 1
ATOM 1863 C C . LEU A 1 289 ? 14.811 -8.205 23.112 1.00 52.54 1119 LEU A C 1
ATOM 1864 O O . LEU A 1 289 ? 14.001 -8.658 23.909 1.00 51.19 1119 LEU A O 1
ATOM 1869 N N . GLU A 1 290 ? 14.617 -7.078 22.435 1.00 47.76 1120 GLU A N 1
ATOM 1870 C CA . GLU A 1 290 ? 13.334 -6.399 22.429 1.00 46.05 1120 GLU A CA 1
ATOM 1871 C C . GLU A 1 290 ? 13.352 -5.367 21.321 1.00 45.63 1120 GLU A C 1
ATOM 1872 O O . GLU A 1 290 ? 14.346 -5.194 20.635 1.00 44.67 1120 GLU A O 1
ATOM 1878 N N . GLY A 1 291 ? 12.245 -4.691 21.122 1.00 42.45 1121 GLY A N 1
ATOM 1879 C CA . GLY A 1 291 ? 12.189 -3.774 20.016 1.00 40.96 1121 GLY A CA 1
ATOM 1880 C C . GLY A 1 291 ? 10.834 -3.128 19.851 1.00 39.64 1121 GLY A C 1
ATOM 1881 O O . GLY A 1 291 ? 9.908 -3.351 20.647 1.00 41.70 1121 GLY A O 1
ATOM 1882 N N . ASP A 1 292 ? 10.730 -2.360 18.771 1.00 37.08 1122 ASP A N 1
ATOM 1883 C CA . ASP A 1 292 ? 9.595 -1.510 18.480 1.00 34.13 1122 ASP A CA 1
ATOM 1884 C C . ASP A 1 292 ? 9.466 -1.289 16.976 1.00 36.27 1122 ASP A C 1
ATOM 1885 O O . ASP A 1 292 ? 10.466 -1.235 16.236 1.00 33.55 1122 ASP A O 1
ATOM 1890 N N . VAL A 1 293 ? 8.230 -1.170 16.516 1.00 29.33 1123 VAL A N 1
ATOM 1891 C CA . VAL A 1 293 ? 7.985 -0.971 15.105 1.00 32.42 1123 VAL A CA 1
ATOM 1892 C C . VAL A 1 293 ? 7.064 0.232 14.899 1.00 35.60 1123 VAL A C 1
ATOM 1893 O O . VAL A 1 293 ? 6.051 0.358 15.562 1.00 37.93 1123 VAL A O 1
ATOM 1897 N N . LYS A 1 294 ? 7.430 1.142 14.007 1.00 38.66 1124 LYS A N 1
ATOM 1898 C CA . LYS A 1 294 ? 6.545 2.240 13.679 1.00 41.09 1124 LYS A CA 1
ATOM 1899 C C . LYS A 1 294 ? 6.432 2.238 12.192 1.00 43.88 1124 LYS A C 1
ATOM 1900 O O . LYS A 1 294 ? 7.437 2.112 11.510 1.00 44.24 1124 LYS A O 1
ATOM 1906 N N . ASP A 1 295 ? 5.210 2.354 11.691 1.00 50.98 1125 ASP A N 1
ATOM 1907 C CA . ASP A 1 295 ? 4.956 2.283 10.255 1.00 51.19 1125 ASP A CA 1
ATOM 1908 C C . ASP A 1 295 ? 5.710 1.149 9.638 1.00 43.64 1125 ASP A C 1
ATOM 1909 O O . ASP A 1 295 ? 5.476 0.016 9.957 1.00 50.38 1125 ASP A O 1
ATOM 1914 N N . HIS A 1 296 ? 6.657 1.456 8.776 1.00 47.54 1126 HIS A N 1
ATOM 1915 C CA . HIS A 1 296 ? 7.409 0.394 8.162 1.00 50.97 1126 HIS A CA 1
ATOM 1916 C C . HIS A 1 296 ? 8.876 0.335 8.642 1.00 48.57 1126 HIS A C 1
ATOM 1917 O O . HIS A 1 296 ? 9.732 -0.178 7.941 1.00 47.82 1126 HIS A O 1
ATOM 1932 N N . ALA A 1 298 ? 11.439 -1.077 11.833 1.00 34.79 1128 ALA A N 1
ATOM 1933 C CA . ALA A 1 298 ? 11.599 -1.933 12.993 1.00 33.47 1128 ALA A CA 1
ATOM 1934 C C . ALA A 1 298 ? 12.951 -1.673 13.639 1.00 39.56 1128 ALA A C 1
ATOM 1935 O O . ALA A 1 298 ? 13.986 -1.624 12.964 1.00 41.61 1128 ALA A O 1
ATOM 1937 N N . ALA A 1 299 ? 12.942 -1.513 14.948 1.00 31.68 1129 ALA A N 1
ATOM 1938 C CA . ALA A 1 299 ? 14.176 -1.427 15.708 1.00 34.27 1129 ALA A CA 1
ATOM 1939 C C . ALA A 1 299 ? 14.258 -2.530 16.743 1.00 39.20 1129 ALA A C 1
ATOM 1940 O O . ALA A 1 299 ? 13.230 -2.904 17.363 1.00 35.51 1129 ALA A O 1
ATOM 1942 N N . ALA A 1 300 ? 15.470 -3.040 16.965 1.00 35.95 1130 ALA A N 1
ATOM 1943 C CA . ALA A 1 300 ? 15.658 -4.036 18.011 1.00 36.86 1130 ALA A CA 1
ATOM 1944 C C . ALA A 1 300 ? 16.887 -3.792 18.858 1.00 44.46 1130 ALA A C 1
ATOM 1945 O O . ALA A 1 300 ? 17.912 -3.353 18.353 1.00 40.20 1130 ALA A O 1
ATOM 1947 N N . ILE A 1 301 ? 16.766 -4.063 20.156 1.00 42.26 1131 ILE A N 1
ATOM 1948 C CA . ILE A 1 301 ? 17.926 -4.171 20.999 1.00 42.58 1131 ILE A CA 1
ATOM 1949 C C . ILE A 1 301 ? 18.376 -5.618 20.935 1.00 50.26 1131 ILE A C 1
ATOM 1950 O O . ILE A 1 301 ? 17.595 -6.538 21.209 1.00 48.21 1131 ILE A O 1
ATOM 1955 N N . LEU A 1 302 ? 19.629 -5.821 20.551 1.00 48.06 1132 LEU A N 1
ATOM 1956 C CA . LEU A 1 302 ? 20.185 -7.164 20.465 1.00 54.26 1132 LEU A CA 1
ATOM 1957 C C . LEU A 1 302 ? 20.888 -7.563 21.752 1.00 58.91 1132 LEU A C 1
ATOM 1958 O O . LEU A 1 302 ? 21.328 -6.715 22.535 1.00 56.18 1132 LEU A O 1
ATOM 1963 N N . THR A 1 303 ? 21.005 -8.866 21.958 1.00 59.29 1133 THR A N 1
ATOM 1964 C CA . THR A 1 303 ? 21.811 -9.384 23.050 1.00 61.32 1133 THR A CA 1
ATOM 1965 C C . THR A 1 303 ? 23.212 -8.786 23.014 1.00 63.22 1133 THR A C 1
ATOM 1966 O O . THR A 1 303 ? 23.847 -8.639 24.059 1.00 60.17 1133 THR A O 1
ATOM 1970 N N . SER A 1 304 ? 23.676 -8.432 21.815 1.00 61.42 1134 SER A N 1
ATOM 1971 C CA . SER A 1 304 ? 24.876 -7.618 21.666 1.00 62.87 1134 SER A CA 1
ATOM 1972 C C . SER A 1 304 ? 24.908 -6.506 22.709 1.00 62.66 1134 SER A C 1
ATOM 1973 O O . SER A 1 304 ? 25.789 -6.469 23.546 1.00 61.97 1134 SER A O 1
ATOM 1976 N N . GLY A 1 305 ? 23.917 -5.616 22.643 1.00 63.54 1135 GLY A N 1
ATOM 1977 C CA . GLY A 1 305 ? 23.934 -4.333 23.330 1.00 58.99 1135 GLY A CA 1
ATOM 1978 C C . GLY A 1 305 ? 23.806 -3.274 22.238 1.00 59.21 1135 GLY A C 1
ATOM 1979 O O . GLY A 1 305 ? 23.550 -2.078 22.482 1.00 55.64 1135 GLY A O 1
ATOM 1980 N N . THR A 1 306 ? 23.994 -3.728 21.003 1.00 54.12 1136 THR A N 1
ATOM 1981 C CA . THR A 1 306 ? 23.763 -2.878 19.856 1.00 52.73 1136 THR A CA 1
ATOM 1982 C C . THR A 1 306 ? 22.260 -2.847 19.519 1.00 52.34 1136 THR A C 1
ATOM 1983 O O . THR A 1 306 ? 21.525 -3.808 19.737 1.00 47.89 1136 THR A O 1
ATOM 1987 N N . ILE A 1 307 ? 21.816 -1.715 19.007 1.00 49.73 1137 ILE A N 1
ATOM 1988 C CA . ILE A 1 307 ? 20.514 -1.605 18.391 1.00 49.41 1137 ILE A CA 1
ATOM 1989 C C . ILE A 1 307 ? 20.665 -1.724 16.874 1.00 47.83 1137 ILE A C 1
ATOM 1990 O O . ILE A 1 307 ? 21.572 -1.121 16.295 1.00 49.65 1137 ILE A O 1
ATOM 1995 N N . ALA A 1 308 ? 19.764 -2.492 16.257 1.00 45.60 1138 ALA A N 1
ATOM 1996 C CA . ALA A 1 308 ? 19.680 -2.689 14.801 1.00 44.74 1138 ALA A CA 1
ATOM 1997 C C . ALA A 1 308 ? 18.331 -2.218 14.210 1.00 45.62 1138 ALA A C 1
ATOM 1998 O O . ALA A 1 308 ? 17.290 -2.306 14.865 1.00 43.40 1138 ALA A O 1
ATOM 2000 N N . ILE A 1 309 ? 18.352 -1.761 12.966 1.00 44.23 1139 ILE A N 1
ATOM 2001 C CA . ILE A 1 309 ? 17.211 -1.101 12.338 1.00 44.00 1139 ILE A CA 1
ATOM 2002 C C . ILE A 1 309 ? 16.953 -1.698 10.966 1.00 48.48 1139 ILE A C 1
ATOM 2003 O O . ILE A 1 309 ? 17.894 -1.974 10.205 1.00 42.93 1139 ILE A O 1
ATOM 2008 N N . TRP A 1 310 ? 15.673 -1.869 10.644 1.00 40.92 1140 TRP A N 1
ATOM 2009 C CA . TRP A 1 310 ? 15.267 -2.388 9.358 1.00 41.32 1140 TRP A CA 1
ATOM 2010 C C . TRP A 1 310 ? 14.161 -1.542 8.764 1.00 46.27 1140 TRP A C 1
ATOM 2011 O O . TRP A 1 310 ? 13.259 -1.047 9.475 1.00 37.68 1140 TRP A O 1
ATOM 2022 N N . ASP A 1 311 ? 14.231 -1.379 7.450 1.00 49.56 1141 ASP A N 1
ATOM 2023 C CA . ASP A 1 311 ? 13.077 -0.912 6.715 1.00 51.67 1141 ASP A CA 1
ATOM 2024 C C . ASP A 1 311 ? 12.331 -2.176 6.365 1.00 51.75 1141 ASP A C 1
ATOM 2025 O O . ASP A 1 311 ? 12.904 -3.106 5.779 1.00 47.62 1141 ASP A O 1
ATOM 2030 N N . LEU A 1 312 ? 11.065 -2.222 6.750 1.00 47.55 1142 LEU A N 1
ATOM 2031 C CA . LEU A 1 312 ? 10.283 -3.447 6.619 1.00 50.09 1142 LEU A CA 1
ATOM 2032 C C . LEU A 1 312 ? 9.849 -3.772 5.172 1.00 54.29 1142 LEU A C 1
ATOM 2033 O O . LEU A 1 312 ? 9.633 -4.944 4.829 1.00 51.21 1142 LEU A O 1
ATOM 2038 N N . LEU A 1 313 ? 9.734 -2.744 4.331 1.00 54.42 1143 LEU A N 1
ATOM 2039 C CA . LEU A 1 313 ? 9.419 -2.952 2.914 1.00 58.28 1143 LEU A CA 1
ATOM 2040 C C . LEU A 1 313 ? 10.463 -3.824 2.247 1.00 60.24 1143 LEU A C 1
ATOM 2041 O O . LEU A 1 313 ? 10.166 -4.867 1.651 1.00 61.44 1143 LEU A O 1
ATOM 2046 N N . LEU A 1 314 ? 11.702 -3.387 2.385 1.00 60.76 1144 LEU A N 1
ATOM 2047 C CA . LEU A 1 314 ? 12.819 -3.959 1.662 1.00 58.66 1144 LEU A CA 1
ATOM 2048 C C . LEU A 1 314 ? 13.521 -5.123 2.355 1.00 63.07 1144 LEU A C 1
ATOM 2049 O O . LEU A 1 314 ? 14.041 -6.008 1.684 1.00 70.73 1144 LEU A O 1
ATOM 2054 N N . GLY A 1 315 ? 13.570 -5.136 3.682 1.00 59.77 1145 GLY A N 1
ATOM 2055 C CA . GLY A 1 315 ? 14.178 -6.266 4.373 1.00 57.49 1145 GLY A CA 1
ATOM 2056 C C . GLY A 1 315 ? 15.649 -6.097 4.702 1.00 60.81 1145 GLY A C 1
ATOM 2057 O O . GLY A 1 315 ? 16.289 -7.004 5.256 1.00 60.56 1145 GLY A O 1
ATOM 2058 N N . GLN A 1 316 ? 16.193 -4.931 4.372 1.00 61.29 1146 GLN A N 1
ATOM 2059 C CA . GLN A 1 316 ? 17.590 -4.646 4.674 1.00 63.30 1146 GLN A CA 1
ATOM 2060 C C . GLN A 1 316 ? 17.756 -3.978 6.044 1.00 57.34 1146 GLN A C 1
ATOM 2061 O O . GLN A 1 316 ? 16.935 -3.172 6.449 1.00 54.61 1146 GLN A O 1
ATOM 2063 N N . CYS A 1 317 ? 18.825 -4.348 6.743 1.00 56.89 1147 CYS A N 1
ATOM 2064 C CA . CYS A 1 317 ? 19.254 -3.681 7.954 1.00 53.01 1147 CYS A CA 1
ATOM 2065 C C . CYS A 1 317 ? 19.819 -2.304 7.641 1.00 57.66 1147 CYS A C 1
ATOM 2066 O O . CYS A 1 317 ? 20.961 -2.211 7.239 1.00 66.55 1147 CYS A O 1
ATOM 2069 N N . THR A 1 318 ? 19.050 -1.236 7.837 1.00 53.67 1148 THR A N 1
ATOM 2070 C CA . THR A 1 318 ? 19.495 0.086 7.409 1.00 49.83 1148 THR A CA 1
ATOM 2071 C C . THR A 1 318 ? 20.380 0.861 8.395 1.00 58.41 1148 THR A C 1
ATOM 2072 O O . THR A 1 318 ? 20.697 2.027 8.146 1.00 56.03 1148 THR A O 1
ATOM 2076 N N . ALA A 1 319 ? 20.770 0.243 9.506 1.00 55.87 1149 ALA A N 1
ATOM 2077 C CA . ALA A 1 319 ? 21.674 0.911 10.429 1.00 50.61 1149 ALA A CA 1
ATOM 2078 C C . ALA A 1 319 ? 21.916 0.123 11.692 1.00 55.13 1149 ALA A C 1
ATOM 2079 O O . ALA A 1 319 ? 21.045 -0.592 12.183 1.00 55.17 1149 ALA A O 1
ATOM 2081 N N . LEU A 1 320 ? 23.139 0.237 12.191 1.00 60.05 1150 LEU A N 1
ATOM 2082 C CA . LEU A 1 320 ? 23.517 -0.311 13.484 1.00 56.23 1150 LEU A CA 1
ATOM 2083 C C . LEU A 1 320 ? 23.852 0.857 14.398 1.00 56.09 1150 LEU A C 1
ATOM 2084 O O . LEU A 1 320 ? 24.171 1.972 13.943 1.00 52.40 1150 LEU A O 1
ATOM 2089 N N . LEU A 1 321 ? 23.739 0.610 15.690 1.00 50.67 1151 LEU A N 1
ATOM 2090 C CA . LEU A 1 321 ? 23.929 1.665 16.652 1.00 48.28 1151 LEU A CA 1
ATOM 2091 C C . LEU A 1 321 ? 24.446 1.062 17.944 1.00 53.50 1151 LEU A C 1
ATOM 2092 O O . LEU A 1 321 ? 23.690 0.596 18.799 1.00 47.35 1151 LEU A O 1
ATOM 2097 N N . PRO A 1 322 ? 25.779 1.058 18.067 1.00 55.78 1152 PRO A N 1
ATOM 2098 C CA . PRO A 1 322 ? 26.468 0.465 19.201 1.00 53.52 1152 PRO A CA 1
ATOM 2099 C C . PRO A 1 322 ? 26.200 1.316 20.441 1.00 51.09 1152 PRO A C 1
ATOM 2100 O O . PRO A 1 322 ? 25.804 2.488 20.325 1.00 40.65 1152 PRO A O 1
ATOM 2104 N N . PRO A 1 323 ? 26.404 0.730 21.625 1.00 51.77 1153 PRO A N 1
ATOM 2105 C CA . PRO A 1 323 ? 26.138 1.483 22.847 1.00 62.64 1153 PRO A CA 1
ATOM 2106 C C . PRO A 1 323 ? 27.158 2.627 22.976 1.00 67.65 1153 PRO A C 1
ATOM 2107 O O . PRO A 1 323 ? 28.336 2.449 22.652 1.00 63.42 1153 PRO A O 1
ATOM 2111 N N . VAL A 1 324 ? 26.683 3.796 23.390 1.00 66.36 1154 VAL A N 1
ATOM 2112 C CA . VAL A 1 324 ? 27.538 4.922 23.709 1.00 65.88 1154 VAL A CA 1
ATOM 2113 C C . VAL A 1 324 ? 28.166 4.669 25.063 1.00 73.62 1154 VAL A C 1
ATOM 2114 O O . VAL A 1 324 ? 27.457 4.538 26.072 1.00 73.57 1154 VAL A O 1
ATOM 2118 N N . SER A 1 325 ? 29.495 4.615 25.078 1.00 78.11 1155 SER A N 1
ATOM 2119 C CA . SER A 1 325 ? 30.229 4.214 26.261 1.00 79.18 1155 SER A CA 1
ATOM 2120 C C . SER A 1 325 ? 30.203 2.697 26.330 1.00 83.24 1155 SER A C 1
ATOM 2121 O O . SER A 1 325 ? 30.189 2.019 25.297 1.00 79.07 1155 SER A O 1
ATOM 2124 N N . ASP A 1 326 ? 30.198 2.182 27.558 1.00 84.79 1156 ASP A N 1
ATOM 2125 C CA . ASP A 1 326 ? 30.095 0.755 27.826 1.00 88.23 1156 ASP A CA 1
ATOM 2126 C C . ASP A 1 326 ? 28.651 0.388 28.224 1.00 82.90 1156 ASP A C 1
ATOM 2127 O O . ASP A 1 326 ? 28.335 -0.781 28.486 1.00 78.25 1156 ASP A O 1
ATOM 2129 N N . GLN A 1 327 ? 27.776 1.393 28.261 1.00 81.48 1157 GLN A N 1
ATOM 2130 C CA . GLN A 1 327 ? 26.396 1.179 28.677 1.00 72.30 1157 GLN A CA 1
ATOM 2131 C C . GLN A 1 327 ? 25.550 0.615 27.540 1.00 67.78 1157 GLN A C 1
ATOM 2132 O O . GLN A 1 327 ? 25.226 1.313 26.580 1.00 64.32 1157 GLN A O 1
ATOM 2138 N N . HIS A 1 328 ? 25.216 -0.664 27.665 1.00 64.61 1158 HIS A N 1
ATOM 2139 C CA . HIS A 1 328 ? 24.278 -1.320 26.769 1.00 66.29 1158 HIS A CA 1
ATOM 2140 C C . HIS A 1 328 ? 22.955 -0.568 26.710 1.00 60.18 1158 HIS A C 1
ATOM 2141 O O . HIS A 1 328 ? 22.495 0.033 27.688 1.00 56.55 1158 HIS A O 1
ATOM 2148 N N . TRP A 1 329 ? 22.356 -0.580 25.532 1.00 60.57 1159 TRP A N 1
ATOM 2149 C CA . TRP A 1 329 ? 21.077 0.063 25.346 1.00 52.91 1159 TRP A CA 1
ATOM 2150 C C . TRP A 1 329 ? 20.052 -0.702 26.155 1.00 51.95 1159 TRP A C 1
ATOM 2151 O O . TRP A 1 329 ? 20.011 -1.921 26.093 1.00 55.06 1159 TRP A O 1
ATOM 2162 N N . SER A 1 330 ? 19.234 0.010 26.924 1.00 51.71 1160 SER A N 1
ATOM 2163 C CA . SER A 1 330 ? 18.246 -0.628 27.793 1.00 49.53 1160 SER A CA 1
ATOM 2164 C C . SER A 1 330 ? 16.815 -0.712 27.189 1.00 52.12 1160 SER A C 1
ATOM 2165 O O . SER A 1 330 ? 16.102 -1.696 27.420 1.00 53.63 1160 SER A O 1
ATOM 2168 N N . PHE A 1 331 ? 16.383 0.312 26.445 1.00 45.31 1161 PHE A N 1
ATOM 2169 C CA . PHE A 1 331 ? 15.108 0.231 25.720 1.00 44.03 1161 PHE A CA 1
ATOM 2170 C C . PHE A 1 331 ? 15.126 1.155 24.520 1.00 43.06 1161 PHE A C 1
ATOM 2171 O O . PHE A 1 331 ? 15.903 2.127 24.468 1.00 34.60 1161 PHE A O 1
ATOM 2179 N N . VAL A 1 332 ? 14.233 0.874 23.578 1.00 41.38 1162 VAL A N 1
ATOM 2180 C CA . VAL A 1 332 ? 14.167 1.597 22.309 1.00 36.52 1162 VAL A CA 1
ATOM 2181 C C . VAL A 1 332 ? 12.707 1.801 21.920 1.00 36.89 1162 VAL A C 1
ATOM 2182 O O . VAL A 1 332 ? 11.880 0.923 22.125 1.00 40.59 1162 VAL A O 1
ATOM 2186 N N . LYS A 1 333 ? 12.386 2.964 21.386 1.00 34.34 1163 LYS A N 1
ATOM 2187 C CA . LYS A 1 333 ? 11.039 3.276 20.969 1.00 32.27 1163 LYS A CA 1
ATOM 2188 C C . LYS A 1 333 ? 11.080 4.305 19.878 1.00 38.30 1163 LYS A C 1
ATOM 2189 O O . LYS A 1 333 ? 11.816 5.301 19.997 1.00 35.82 1163 LYS A O 1
ATOM 2195 N N . TRP A 1 334 ? 10.289 4.097 18.829 1.00 31.17 1164 TRP A N 1
ATOM 2196 C CA . TRP A 1 334 ? 10.093 5.143 17.831 1.00 35.61 1164 TRP A CA 1
ATOM 2197 C C . TRP A 1 334 ? 9.280 6.251 18.433 1.00 34.58 1164 TRP A C 1
ATOM 2198 O O . TRP A 1 334 ? 8.447 6.006 19.297 1.00 39.34 1164 TRP A O 1
ATOM 2209 N N . SER A 1 335 ? 9.541 7.474 18.002 1.00 33.61 1165 SER A N 1
ATOM 2210 C CA . SER A 1 335 ? 8.780 8.633 18.456 1.00 38.03 1165 SER A CA 1
ATOM 2211 C C . SER A 1 335 ? 7.392 8.650 17.818 1.00 41.53 1165 SER A C 1
ATOM 2212 O O . SER A 1 335 ? 7.249 8.523 16.617 1.00 37.77 1165 SER A O 1
ATOM 2215 N N . GLY A 1 336 ? 6.368 8.864 18.626 1.00 39.81 1166 GLY A N 1
ATOM 2216 C CA . GLY A 1 336 ? 5.058 9.005 18.054 1.00 43.12 1166 GLY A CA 1
ATOM 2217 C C . GLY A 1 336 ? 4.723 10.395 17.553 1.00 44.50 1166 GLY A C 1
ATOM 2218 O O . GLY A 1 336 ? 3.599 10.617 17.096 1.00 45.74 1166 GLY A O 1
ATOM 2219 N N . THR A 1 337 ? 5.652 1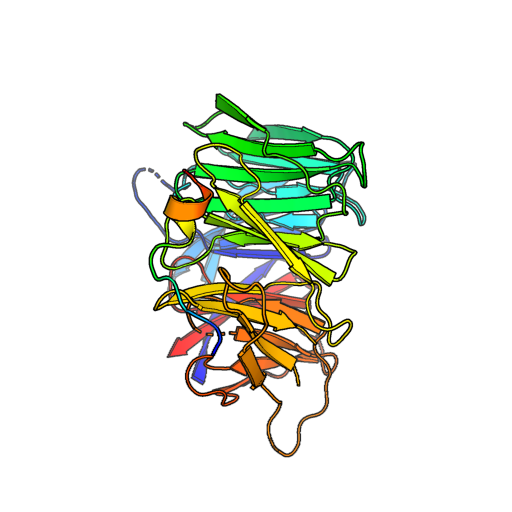1.342 17.650 1.00 43.44 1167 THR A N 1
ATOM 2220 C CA . THR A 1 337 ? 5.346 12.702 17.175 1.00 47.11 1167 THR A CA 1
ATOM 2221 C C . THR A 1 337 ? 6.087 13.005 15.884 1.00 50.07 1167 THR A C 1
ATOM 2222 O O . THR A 1 337 ? 5.633 13.832 15.095 1.00 47.93 1167 THR A O 1
ATOM 2226 N N . ASP A 1 338 ? 7.231 12.355 15.673 1.00 45.04 1168 ASP A N 1
ATOM 2227 C CA . ASP A 1 338 ? 8.040 12.680 14.505 1.00 45.88 1168 ASP A CA 1
ATOM 2228 C C . ASP A 1 338 ? 9.022 11.604 14.107 1.00 48.11 1168 ASP A C 1
ATOM 2229 O O . ASP A 1 338 ? 8.933 10.457 14.536 1.00 48.36 1168 ASP A O 1
ATOM 2234 N N . SER A 1 339 ? 9.967 11.992 13.271 1.00 46.03 1169 SER A N 1
ATOM 2235 C CA . SER A 1 339 ? 10.887 11.032 12.690 1.00 51.21 1169 SER A CA 1
ATOM 2236 C C . SER A 1 339 ? 12.111 10.809 13.546 1.00 52.65 1169 SER A C 1
ATOM 2237 O O . SER A 1 339 ? 13.239 11.087 13.099 1.00 55.37 1169 SER A O 1
ATOM 2240 N N . HIS A 1 340 ? 11.895 10.323 14.771 1.00 47.88 1170 HIS A N 1
ATOM 2241 C CA . HIS A 1 340 ? 13.005 10.015 15.665 1.00 37.06 1170 HIS A CA 1
ATOM 2242 C C . HIS A 1 340 ? 12.941 8.682 16.340 1.00 39.53 1170 HIS A C 1
ATOM 2243 O O . HIS A 1 340 ? 11.869 8.156 16.679 1.00 41.92 1170 HIS A O 1
ATOM 2250 N N . LEU A 1 341 ? 14.130 8.161 16.561 1.00 32.12 1171 LEU A N 1
ATOM 2251 C CA . LEU A 1 341 ? 14.337 6.984 17.337 1.00 32.79 1171 LEU A CA 1
ATOM 2252 C C . LEU A 1 341 ? 14.856 7.393 18.715 1.00 38.17 1171 LEU A C 1
ATOM 2253 O O . LEU A 1 341 ? 15.848 8.161 18.847 1.00 36.54 1171 LEU A O 1
ATOM 2258 N N . LEU A 1 342 ? 14.187 6.878 19.735 1.00 30.98 1172 LEU A N 1
ATOM 2259 C CA . LEU A 1 342 ? 14.549 7.098 21.128 1.00 31.39 1172 LEU A CA 1
ATOM 2260 C C . LEU A 1 342 ? 15.288 5.879 21.648 1.00 33.55 1172 LEU A C 1
ATOM 2261 O O . LEU A 1 342 ? 14.756 4.775 21.614 1.00 32.39 1172 LEU A O 1
ATOM 2266 N N . ALA A 1 343 ? 16.518 6.088 22.125 1.00 30.37 1173 ALA A N 1
ATOM 2267 C CA . ALA A 1 343 ? 17.334 5.003 22.680 1.00 35.92 1173 ALA A CA 1
ATOM 2268 C C . ALA A 1 343 ? 17.751 5.346 24.094 1.00 39.89 1173 ALA A C 1
ATOM 2269 O O . ALA A 1 343 ? 18.290 6.420 24.366 1.00 40.69 1173 ALA A O 1
ATOM 2271 N N . GLY A 1 344 ? 17.455 4.443 25.008 1.00 39.41 1174 GLY A N 1
ATOM 2272 C CA . GLY A 1 344 ? 17.577 4.757 26.406 1.00 41.92 1174 GLY A CA 1
ATOM 2273 C C . GLY A 1 344 ? 18.530 3.810 27.077 1.00 45.28 1174 GLY A C 1
ATOM 2274 O O . GLY A 1 344 ? 18.660 2.647 26.663 1.00 46.81 1174 GLY A O 1
ATOM 2275 N N . GLN A 1 345 ? 19.209 4.324 28.096 1.00 47.14 1175 GLN A N 1
ATOM 2276 C CA . GLN A 1 345 ? 20.037 3.499 28.952 1.00 56.11 1175 GLN A CA 1
ATOM 2277 C C . GLN A 1 345 ? 19.373 3.510 30.305 1.00 60.92 1175 GLN A C 1
ATOM 2278 O O . GLN A 1 345 ? 18.653 4.468 30.662 1.00 54.09 1175 GLN A O 1
ATOM 2284 N N . LYS A 1 346 ? 19.578 2.421 31.036 1.00 60.73 1176 LYS A N 1
ATOM 2285 C CA . LYS A 1 346 ? 19.442 2.469 32.468 1.00 63.99 1176 LYS A CA 1
ATOM 2286 C C . LYS A 1 346 ? 20.600 3.371 32.810 1.00 63.51 1176 LYS A C 1
ATOM 2287 O O . LYS A 1 346 ? 21.766 3.028 32.555 1.00 67.28 1176 LYS A O 1
ATOM 2291 N N . ASP A 1 347 ? 20.269 4.541 33.334 1.00 58.20 1177 ASP A N 1
ATOM 2292 C CA . ASP A 1 347 ? 21.256 5.527 33.736 1.00 63.12 1177 ASP A CA 1
ATOM 2293 C C . ASP A 1 347 ? 20.590 6.754 34.381 1.00 59.88 1177 ASP A C 1
ATOM 2294 O O . ASP A 1 347 ? 21.044 7.188 35.434 1.00 75.58 1177 ASP A O 1
ATOM 2296 N N . GLY A 1 348 ? 19.526 7.326 33.810 1.00 62.39 1178 GLY A N 1
ATOM 2297 C CA . GLY A 1 348 ? 18.870 6.899 32.594 1.00 52.21 1178 GLY A CA 1
ATOM 2298 C C . GLY A 1 348 ? 18.869 7.970 31.517 1.00 57.79 1178 GLY A C 1
ATOM 2299 O O . GLY A 1 348 ? 17.888 8.723 31.323 1.00 54.86 1178 GLY A O 1
ATOM 2300 N N . ASN A 1 349 ? 19.976 8.010 30.786 1.00 47.85 1179 ASN A N 1
ATOM 2301 C CA . ASN A 1 349 ? 20.140 8.911 29.664 1.00 47.72 1179 ASN A CA 1
ATOM 2302 C C . ASN A 1 349 ? 19.386 8.445 28.432 1.00 48.46 1179 ASN A C 1
ATOM 2303 O O . ASN A 1 349 ? 19.566 7.324 27.964 1.00 50.55 1179 ASN A O 1
ATOM 2308 N N . ILE A 1 350 ? 18.556 9.319 27.895 1.00 42.79 1180 ILE A N 1
ATOM 2309 C CA . ILE A 1 350 ? 17.934 9.053 26.611 1.00 49.26 1180 ILE A CA 1
ATOM 2310 C C . ILE A 1 350 ? 18.693 9.730 25.432 1.00 44.12 1180 ILE A C 1
ATOM 2311 O O . ILE A 1 350 ? 18.934 10.925 25.480 1.00 40.93 1180 ILE A O 1
ATOM 2316 N N . PHE A 1 351 ? 18.997 8.984 24.364 1.00 44.09 1181 PHE A N 1
ATOM 2317 C CA . PHE A 1 351 ? 19.551 9.552 23.117 1.00 35.47 1181 PHE A CA 1
ATOM 2318 C C . PHE A 1 351 ? 18.547 9.515 21.958 1.00 38.32 1181 PHE A C 1
ATOM 2319 O O . PHE A 1 351 ? 18.035 8.455 21.596 1.00 42.45 1181 PHE A O 1
ATOM 2327 N N . VAL A 1 352 ? 18.252 10.681 21.402 1.00 41.24 1182 VAL A N 1
ATOM 2328 C CA . VAL A 1 352 ? 17.282 10.845 20.335 1.00 37.15 1182 VAL A CA 1
ATOM 2329 C C . VAL A 1 352 ? 17.959 10.928 18.962 1.00 43.88 1182 VAL A C 1
ATOM 2330 O O . VAL A 1 352 ? 18.712 11.880 18.706 1.00 43.13 1182 VAL A O 1
ATOM 2334 N N . TYR A 1 353 ? 17.696 9.966 18.079 1.00 39.10 1183 TYR A N 1
ATOM 2335 C CA . TYR A 1 353 ? 18.216 10.034 16.699 1.00 41.78 1183 TYR A CA 1
ATOM 2336 C C . TYR A 1 353 ? 17.214 10.398 15.608 1.00 47.47 1183 TYR A C 1
ATOM 2337 O O . TYR A 1 353 ? 16.039 10.016 15.642 1.00 42.13 1183 TYR A O 1
ATOM 2346 N N . HIS A 1 354 ? 17.691 11.143 14.618 1.00 49.93 1184 HIS A N 1
ATOM 2347 C CA . HIS A 1 354 ? 16.854 11.428 13.476 1.00 51.04 1184 HIS A CA 1
ATOM 2348 C C . HIS A 1 354 ? 17.026 10.316 12.470 1.00 54.83 1184 HIS A C 1
ATOM 2349 O O . HIS A 1 354 ? 18.145 10.020 12.041 1.00 54.31 1184 HIS A O 1
ATOM 2356 N N . TYR A 1 355 ? 15.907 9.688 12.120 1.00 55.47 1185 TYR A N 1
ATOM 2357 C CA . TYR A 1 355 ? 15.894 8.714 11.041 1.00 61.34 1185 TYR A CA 1
ATOM 2358 C C . TYR A 1 355 ? 15.465 9.395 9.735 1.00 62.09 1185 TYR A C 1
ATOM 2359 O O . TYR A 1 355 ? 14.459 10.120 9.689 1.00 60.38 1185 TYR A O 1
ATOM 2361 N N . SER A 1 356 ? 16.256 9.190 8.686 1.00 67.61 1186 SER A N 1
ATOM 2362 C CA . SER A 1 356 ? 15.836 9.533 7.319 1.00 71.37 1186 SER A CA 1
ATOM 2363 C C . SER A 1 356 ? 16.517 8.651 6.261 1.00 76.07 1186 SER A C 1
ATOM 2364 O O . SER A 1 356 ? 17.610 8.095 6.446 1.00 75.15 1186 SER A O 1
ATOM 2368 N N . LEU B 2 4 ? -6.268 -23.943 -3.781 1.00 75.03 24 LEU X N 1
ATOM 2369 C CA . LEU B 2 4 ? -6.592 -22.707 -4.496 1.00 73.18 24 LEU X CA 1
ATOM 2370 C C . LEU B 2 4 ? -6.970 -21.546 -3.560 1.00 69.66 24 LEU X C 1
ATOM 2371 O O . LEU B 2 4 ? -7.567 -20.563 -3.998 1.00 67.30 24 LEU X O 1
ATOM 2373 N N . GLY B 2 5 ? -6.607 -21.674 -2.281 1.00 68.77 25 GLY X N 1
ATOM 2374 C CA . GLY B 2 5 ? -6.959 -20.727 -1.222 1.00 60.62 25 GLY X CA 1
ATOM 2375 C C . GLY B 2 5 ? -7.574 -19.391 -1.621 1.00 61.29 25 GLY X C 1
ATOM 2376 O O . GLY B 2 5 ? -6.863 -18.433 -1.913 1.00 58.20 25 GLY X O 1
ATOM 2377 N N . PRO B 2 6 ? -8.912 -19.303 -1.595 1.00 62.12 26 PRO X N 1
ATOM 2378 C CA . PRO B 2 6 ? -9.605 -18.066 -1.984 1.00 58.94 26 PRO X CA 1
ATOM 2379 C C . PRO B 2 6 ? -9.223 -16.893 -1.072 1.00 59.20 26 PRO X C 1
ATOM 2380 O O . PRO B 2 6 ? -9.067 -17.090 0.142 1.00 57.74 26 PRO X O 1
ATOM 2384 N N . ILE B 2 7 ? -9.061 -15.703 -1.650 1.00 52.87 27 ILE X N 1
ATOM 2385 C CA . ILE B 2 7 ? -8.873 -14.495 -0.875 1.00 49.54 27 ILE X CA 1
ATOM 2386 C C . ILE B 2 7 ? -10.147 -13.666 -0.901 1.00 55.01 27 ILE X C 1
ATOM 2387 O O . ILE B 2 7 ? -10.744 -13.458 -1.956 1.00 57.83 27 ILE X O 1
ATOM 2392 N N . SER B 2 8 ? -10.561 -13.174 0.258 1.00 50.48 28 SER X N 1
ATOM 2393 C CA . SER B 2 8 ? -11.735 -12.330 0.309 1.00 55.66 28 SER X CA 1
ATOM 2394 C C . SER B 2 8 ? -11.363 -10.978 0.881 1.00 54.57 28 SER X C 1
ATOM 2395 O O . SER B 2 8 ? -10.968 -10.892 2.050 1.00 44.78 28 SER X O 1
ATOM 2398 N N . LEU B 2 9 ? -11.504 -9.932 0.057 1.00 53.51 29 LEU X N 1
ATOM 2399 C CA . LEU B 2 9 ? -11.116 -8.571 0.443 1.00 53.11 29 LEU X CA 1
ATOM 2400 C C . LEU B 2 9 ? -12.109 -7.985 1.460 1.00 55.30 29 LEU X C 1
ATOM 2401 O O . LEU B 2 9 ? -11.915 -6.881 2.002 1.00 62.08 29 LEU X O 1
ATOM 2406 N N . ASN B 2 10 ? -13.179 -8.730 1.710 1.00 53.22 30 ASN X N 1
ATOM 2407 C CA . ASN B 2 10 ? -14.226 -8.278 2.616 1.00 56.72 30 ASN X CA 1
ATOM 2408 C C . ASN B 2 10 ? -14.435 -9.228 3.808 1.00 51.63 30 ASN X C 1
ATOM 2409 O O . ASN B 2 10 ? -15.501 -9.240 4.426 1.00 47.68 30 ASN X O 1
ATOM 2414 N N . TRP B 2 11 ? -13.414 -10.036 4.096 1.00 53.10 31 TRP X N 1
ATOM 2415 C CA . TRP B 2 11 ? -13.483 -11.073 5.124 1.00 48.36 31 TRP X CA 1
ATOM 2416 C C . TRP B 2 11 ? -13.947 -10.520 6.466 1.00 48.68 31 TRP X C 1
ATOM 2417 O O . TRP B 2 11 ? -14.575 -11.227 7.258 1.00 46.77 31 TRP X O 1
ATOM 2428 N N . PHE B 2 12 ? -13.630 -9.258 6.720 1.00 42.68 32 PHE X N 1
ATOM 2429 C CA . PHE B 2 12 ? -13.881 -8.705 8.031 1.00 47.79 32 PHE X CA 1
ATOM 2430 C C . PHE B 2 12 ? -15.367 -8.422 8.280 1.00 50.49 32 PHE X C 1
ATOM 2431 O O . PHE B 2 12 ? -15.931 -8.912 9.258 1.00 43.99 32 PHE X O 1
ATOM 2439 N N . GLU B 2 13 ? -15.987 -7.639 7.395 1.00 53.21 33 GLU X N 1
ATOM 2440 C CA . GLU B 2 13 ? -17.421 -7.399 7.466 1.00 55.88 33 GLU X CA 1
ATOM 2441 C C . GLU B 2 13 ? -18.162 -8.720 7.262 1.00 55.89 33 GLU X C 1
ATOM 2442 O O . GLU B 2 13 ? -19.197 -8.966 7.890 1.00 53.35 33 GLU X O 1
ATOM 2448 N N . GLU B 2 14 ? -17.599 -9.591 6.427 1.00 52.39 34 GLU X N 1
ATOM 2449 C CA . GLU B 2 14 ? -18.179 -10.923 6.219 1.00 52.54 34 GLU X CA 1
ATOM 2450 C C . GLU B 2 14 ? -18.379 -11.666 7.541 1.00 51.88 34 GLU X C 1
ATOM 2451 O O . GLU B 2 14 ? -19.502 -12.063 7.872 1.00 64.26 34 GLU X O 1
ATOM 2457 N N . LEU B 2 15 ? -17.306 -11.848 8.304 1.00 46.59 35 LEU X N 1
ATOM 2458 C CA . LEU B 2 15 ? -17.400 -12.526 9.587 1.00 51.69 35 LEU X CA 1
ATOM 2459 C C . LEU B 2 15 ? -18.215 -11.668 10.572 1.00 55.17 35 LEU X C 1
ATOM 2460 O O . LEU B 2 15 ? -18.904 -12.169 11.451 1.00 55.51 35 LEU X O 1
ATOM 2465 N N . SER B 2 16 ? -18.139 -10.359 10.409 1.00 55.21 36 SER X N 1
ATOM 2466 C CA . SER B 2 16 ? -18.936 -9.459 11.227 1.00 58.11 36 SER X CA 1
ATOM 2467 C C . SER B 2 16 ? -20.441 -9.491 10.867 1.00 61.67 36 SER X C 1
ATOM 2468 O O . SER B 2 16 ? -21.212 -8.636 11.312 1.00 61.71 36 SER X O 1
ATOM 2471 N N . SER B 2 17 ? -20.866 -10.464 10.067 1.00 59.70 37 SER X N 1
ATOM 2472 C CA . SER B 2 17 ? -22.222 -10.409 9.5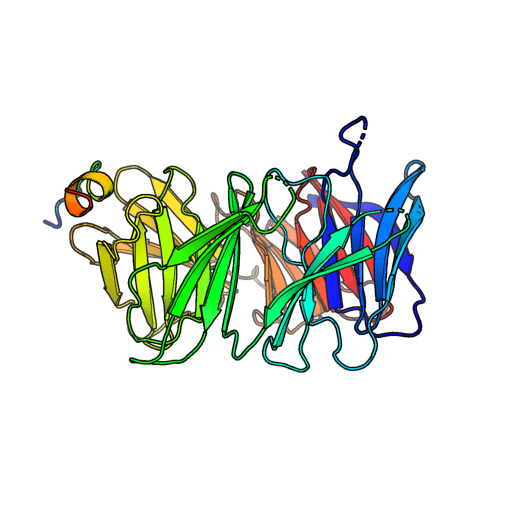11 1.00 64.75 37 SER X CA 1
ATOM 2473 C C . SER B 2 17 ? -23.027 -11.678 9.786 1.00 71.54 37 SER X C 1
ATOM 2474 O O . SER B 2 17 ? -24.211 -11.607 10.109 1.00 72.51 37 SER X O 1
#

B-factor: mean 47.98, std 12.61, range [23.46, 105.85]

CATH classification: 2.130.10.10

Sequence (326 aa):
NLQLVSELKNPSGSCSVDVSAMFWEGCKEPCCIITACEDVVSLWKALDAWQWEKLYTWHFAEVPVLQIVPVPDVYNLVCCVALGNLEIREIRALFCSEKQVLLKSGNIKAVLGLTKRRLVSSSGTLSDQQVEVMTFAGGGKENQFLMPPEETILTFAEVQGMQEALLGTTIMNNIVIWNLKTGQLLKKMHIDDSYQASVCHKAYSEMGLLFIVLSHPVFQLIVINPKTTLSVGVMLYCLPPGQAGRFLEGDVKDHAAAILTSGTIAIWDLLLGQCTALLPPVSDQHWSFVKWSGTDSHLLAGQKDGNIFVYHYSLGPISLNWFEELSS

Radius of gyration: 19.62 Å; Cα contacts (8 Å, |Δi|>4): 900; chains: 2; bounding box: 52×49×51 Å

GO terms:
  GO:0000724 double-strand break repair via homologous recombination (P, IMP)
  GO:0003677 DNA binding (F, IDA)
  GO:0000724 double-strand break repair via homologous recombination (P, IDA)
  GO:0005515 protein binding (F, IPI)
  GO:0005654 nucleoplasm (C, TAS)
  GO:0005654 nucleoplasm (C, IDA)
  GO:0016607 nuclear speck (C, IDA)
  GO:0032991 protein-containing complex (C, IDA)
  GO:0005634 nucleus (C, EXP)

Foldseek 3Di:
DWAFWAKEFCQPVFWWAEKAWAFADVDTAIWMWTFGFFKIFIWHDPDRHYIGTDDMDTHPDWTWHYWADAAPDHFWTWTFTHPPFTAWIWIWGPPIDIDTDDGDAWQEWHHDPQAKIWTWGDAAPPIWIWIFGCPPDGDDIDIADDPRFAWHYKEAEAPDPQWIWTAGPQQKIWITRNVPSYTDAIAHDDSPPPDDDWQYWYDDPQKIWTWGADCGIKIWIARRVVSHTDDMDHQDDPPDDDFHFDDWHDDDQIWGQTPQLKIWDDRNVVRYTPDIGHDDPPFRFNDWYAYPPDQWIWTAGRSGMITIIGDD/DDDDDPCVPVVVVD